Protein AF-A0A6U6DL32-F1 (afdb_monomer)

Nearest PDB structures (foldseek):
  5y05-assembly1_A  TM=3.262E-01  e=8.086E+00  Mycolicibacterium smegmatis MC2 155
  5xg2-assembly1_A  TM=2.334E-01  e=4.992E+00  Pyrococcus yayanosii CH1

Structure (mmCIF, N/CA/C/O backbone):
data_AF-A0A6U6DL32-F1
#
_entry.id   AF-A0A6U6DL32-F1
#
loop_
_atom_site.group_PDB
_atom_site.id
_atom_site.type_symbol
_atom_site.label_atom_id
_atom_site.label_alt_id
_atom_site.label_comp_id
_atom_site.label_asym_id
_atom_site.label_entity_id
_atom_site.label_seq_id
_atom_site.pdbx_PDB_ins_code
_atom_site.Cartn_x
_atom_site.Cartn_y
_atom_site.Cartn_z
_atom_site.occupancy
_atom_site.B_iso_or_equiv
_atom_site.auth_seq_id
_atom_site.auth_comp_id
_atom_site.auth_asym_id
_atom_site.auth_atom_id
_atom_site.pdbx_PDB_model_num
ATOM 1 N N . ARG A 1 1 ? -38.596 -21.456 -28.676 1.00 41.31 1 ARG A N 1
ATOM 2 C CA . ARG A 1 1 ? -38.292 -20.198 -29.404 1.00 41.31 1 ARG A CA 1
ATOM 3 C C . ARG A 1 1 ? -37.123 -19.573 -28.640 1.00 41.31 1 ARG A C 1
ATOM 5 O O . ARG A 1 1 ? -37.374 -19.095 -27.551 1.00 41.31 1 ARG A O 1
ATOM 12 N N . GLY A 1 2 ? -35.846 -19.847 -28.930 1.00 36.94 2 GLY A N 1
ATOM 13 C CA . GLY A 1 2 ? -35.108 -19.690 -30.199 1.00 36.94 2 GLY A CA 1
ATOM 14 C C . GLY A 1 2 ? -34.564 -18.253 -30.245 1.00 36.94 2 GLY A C 1
ATOM 15 O O . GLY A 1 2 ? -35.377 -17.361 -30.059 1.00 36.94 2 GLY A O 1
ATOM 16 N N . GLY A 1 3 ? -33.283 -17.917 -30.420 1.00 32.22 3 GLY A N 1
ATOM 17 C CA . GLY A 1 3 ? -31.994 -18.617 -30.568 1.00 32.22 3 GLY A CA 1
ATOM 18 C C . GLY A 1 3 ? -30.887 -17.728 -29.940 1.00 32.22 3 GLY A C 1
ATOM 19 O O . GLY A 1 3 ? -31.204 -16.639 -29.474 1.00 32.22 3 GLY A O 1
ATOM 20 N N . LYS A 1 4 ? -29.676 -18.250 -29.670 1.00 36.44 4 LYS A N 1
ATOM 21 C CA . LYS A 1 4 ? -28.431 -18.071 -30.473 1.00 36.44 4 LYS A CA 1
ATOM 22 C C . LYS A 1 4 ? -28.036 -16.595 -30.668 1.00 36.44 4 LYS A C 1
ATOM 24 O O . LYS A 1 4 ? -28.882 -15.811 -31.052 1.00 36.44 4 LYS A O 1
ATOM 29 N N . GLU A 1 5 ? -26.808 -16.114 -30.523 1.00 37.62 5 GLU A N 1
ATOM 30 C CA . GLU A 1 5 ? -25.438 -16.621 -30.357 1.00 37.62 5 GLU A CA 1
ATOM 31 C C . GLU A 1 5 ? -24.598 -15.357 -30.050 1.00 37.62 5 GLU A C 1
ATOM 33 O O . GLU A 1 5 ? -24.977 -14.266 -30.470 1.00 37.62 5 GLU A O 1
ATOM 38 N N . GLY A 1 6 ? -23.473 -15.465 -29.339 1.00 35.62 6 GLY A N 1
ATOM 39 C CA . GLY A 1 6 ? -22.598 -14.302 -29.128 1.00 35.62 6 GLY A CA 1
ATOM 40 C C . GLY A 1 6 ? -21.481 -14.519 -28.115 1.00 35.62 6 GLY A C 1
ATOM 41 O O . GLY A 1 6 ? -21.345 -13.756 -27.167 1.00 35.62 6 GLY A O 1
ATOM 42 N N . ARG A 1 7 ? -20.709 -15.600 -28.277 1.00 37.66 7 ARG A N 1
ATOM 43 C CA . ARG A 1 7 ? -19.392 -15.743 -27.643 1.00 37.66 7 ARG A CA 1
ATOM 44 C C . ARG A 1 7 ? -18.439 -14.784 -28.353 1.00 37.66 7 ARG A C 1
ATOM 46 O O . ARG A 1 7 ? -18.041 -15.079 -29.474 1.00 37.66 7 ARG A O 1
ATOM 53 N N . GLU A 1 8 ? -18.024 -13.710 -27.693 1.00 37.72 8 GLU A N 1
ATOM 54 C CA . GLU A 1 8 ? -16.824 -12.973 -28.091 1.00 37.72 8 GLU A CA 1
ATOM 55 C C . GLU A 1 8 ? -15.678 -13.319 -27.145 1.00 37.72 8 GLU A C 1
ATOM 57 O O . GLU A 1 8 ? -15.505 -12.791 -26.050 1.00 37.72 8 GLU A O 1
ATOM 62 N N . THR A 1 9 ? -14.900 -14.295 -27.598 1.00 36.84 9 THR A N 1
ATOM 63 C CA . THR A 1 9 ? -13.530 -14.548 -27.175 1.00 36.84 9 THR A CA 1
ATOM 64 C C . THR A 1 9 ? -12.641 -13.421 -27.703 1.00 36.84 9 THR A C 1
ATOM 66 O O . THR A 1 9 ? -12.216 -13.452 -28.856 1.00 36.84 9 THR A O 1
ATOM 69 N N . GLY A 1 10 ? -12.365 -12.426 -26.860 1.00 33.56 10 GLY A N 1
ATOM 70 C CA . GLY A 1 10 ? -11.335 -11.413 -27.092 1.00 33.56 10 GLY A CA 1
ATOM 71 C C . GLY A 1 10 ? -9.962 -11.966 -26.726 1.00 33.56 10 GLY A C 1
ATOM 72 O O . GLY A 1 10 ? -9.573 -11.992 -25.563 1.00 33.56 10 GLY A O 1
ATOM 73 N N . VAL A 1 11 ? -9.274 -12.474 -27.740 1.00 37.03 11 VAL A N 1
ATOM 74 C CA . VAL A 1 11 ? -7.943 -13.078 -27.706 1.00 37.03 11 VAL A CA 1
ATOM 75 C C . VAL A 1 11 ? -6.907 -12.120 -27.109 1.00 37.03 11 VAL A C 1
ATOM 77 O O . VAL A 1 11 ? -6.711 -11.010 -27.596 1.00 37.03 11 VAL A O 1
ATOM 80 N N . ILE A 1 12 ? -6.192 -12.601 -26.089 1.00 34.53 12 ILE A N 1
ATOM 81 C CA . ILE A 1 12 ? -4.908 -12.061 -25.639 1.00 34.53 12 ILE A CA 1
ATOM 82 C C . ILE A 1 12 ? -3.952 -12.156 -26.830 1.00 34.53 12 ILE A C 1
ATOM 84 O O . ILE A 1 12 ? -3.472 -13.241 -27.165 1.00 34.53 12 ILE A O 1
ATOM 88 N N . GLN A 1 13 ? -3.692 -11.033 -27.498 1.00 35.03 13 GLN A N 1
ATOM 89 C CA . GLN A 1 13 ? -2.614 -10.947 -28.473 1.00 35.03 13 GLN A CA 1
ATOM 90 C C . GLN A 1 13 ? -1.296 -10.992 -27.700 1.00 35.03 13 GLN A C 1
ATOM 92 O O . GLN A 1 13 ? -0.789 -9.993 -27.198 1.00 35.03 13 GLN A O 1
ATOM 97 N N . GLN A 1 14 ? -0.768 -12.207 -27.571 1.00 35.16 14 GLN A N 1
ATOM 98 C CA . GLN A 1 14 ? 0.626 -12.444 -27.251 1.00 35.16 14 GLN A CA 1
ATOM 99 C C . GLN A 1 14 ? 1.456 -11.694 -28.294 1.00 35.16 14 GLN A C 1
ATOM 101 O O . GLN A 1 14 ? 1.436 -12.027 -29.480 1.00 35.16 14 GLN A O 1
ATOM 106 N N . GLY A 1 15 ? 2.159 -10.655 -27.846 1.00 32.78 15 GLY A N 1
ATOM 107 C CA . GLY A 1 15 ? 3.224 -10.027 -28.607 1.00 32.78 15 GLY A CA 1
ATOM 108 C C . GLY A 1 15 ? 4.315 -11.061 -28.837 1.00 32.78 15 GLY A C 1
ATOM 109 O O . GLY A 1 15 ? 5.227 -11.207 -28.031 1.00 32.78 15 GLY A O 1
ATOM 110 N N . ALA A 1 16 ? 4.195 -11.807 -29.932 1.00 35.66 16 ALA A N 1
ATOM 111 C CA . ALA A 1 16 ? 5.280 -12.582 -30.485 1.00 35.66 16 ALA A CA 1
ATOM 112 C C . ALA A 1 16 ? 6.354 -11.586 -30.932 1.00 35.66 16 ALA A C 1
ATOM 114 O O . ALA A 1 16 ? 6.330 -11.075 -32.053 1.00 35.66 16 ALA A O 1
ATOM 115 N N . THR A 1 17 ? 7.307 -11.296 -30.049 1.00 40.69 17 THR A N 1
ATOM 116 C CA . THR A 1 17 ? 8.618 -10.775 -30.425 1.00 40.69 17 THR A CA 1
ATOM 117 C C . THR A 1 17 ? 9.333 -11.883 -31.187 1.00 40.69 17 THR A C 1
ATOM 119 O O . THR A 1 17 ? 10.196 -12.597 -30.684 1.00 40.69 17 THR A O 1
ATOM 122 N N . GLY A 1 18 ? 8.909 -12.064 -32.439 1.00 34.53 18 GLY A N 1
ATOM 123 C CA . GLY A 1 18 ? 9.649 -12.820 -33.424 1.00 34.53 18 GLY A CA 1
ATOM 124 C C . GLY A 1 18 ? 11.033 -12.204 -33.492 1.00 34.53 18 GLY A C 1
ATOM 125 O O . GLY A 1 18 ? 11.200 -11.090 -33.988 1.00 34.53 18 GLY A O 1
ATOM 126 N N . SER A 1 19 ? 12.004 -12.930 -32.945 1.00 42.94 19 SER A N 1
ATOM 127 C CA . SER A 1 19 ? 13.423 -12.681 -33.116 1.00 42.94 19 SER A CA 1
ATOM 128 C C . SER A 1 19 ? 13.707 -12.815 -34.607 1.00 42.94 19 SER A C 1
ATOM 130 O O . SER A 1 19 ? 13.992 -13.890 -35.132 1.00 42.94 19 SER A O 1
ATOM 132 N N . ARG A 1 20 ? 13.487 -11.716 -35.331 1.00 39.34 20 ARG A N 1
ATOM 133 C CA . ARG A 1 20 ? 13.822 -11.594 -36.737 1.00 39.34 20 ARG A CA 1
ATOM 134 C C . ARG A 1 20 ? 15.325 -11.421 -36.729 1.00 39.34 20 ARG A C 1
ATOM 136 O O . ARG A 1 20 ? 15.831 -10.322 -36.513 1.00 39.34 20 ARG A O 1
ATOM 143 N N . THR A 1 21 ? 16.029 -12.533 -36.889 1.00 38.56 21 THR A N 1
ATOM 144 C CA . THR A 1 21 ? 17.417 -12.525 -37.322 1.00 38.56 21 THR A CA 1
ATOM 145 C C . THR A 1 21 ? 17.491 -11.551 -38.492 1.00 38.56 21 THR A C 1
ATOM 147 O O . THR A 1 21 ? 16.950 -11.790 -39.571 1.00 38.56 21 THR A O 1
ATOM 150 N N . MET A 1 22 ? 18.064 -10.374 -38.237 1.00 39.69 22 MET A N 1
ATOM 151 C CA . MET A 1 22 ? 18.395 -9.421 -39.280 1.00 39.69 22 MET A CA 1
ATOM 152 C C . MET A 1 22 ? 19.519 -10.073 -40.073 1.00 39.69 22 MET A C 1
ATOM 154 O O . MET A 1 22 ? 20.699 -9.855 -39.803 1.00 39.69 22 MET A O 1
ATOM 158 N N . GLU A 1 23 ? 19.147 -10.924 -41.029 1.00 35.38 23 GLU A N 1
ATOM 159 C CA . GLU A 1 23 ? 19.991 -11.188 -42.180 1.00 35.38 23 GLU A CA 1
ATOM 160 C C . GLU A 1 23 ? 20.374 -9.818 -42.727 1.00 35.38 23 GLU A C 1
ATOM 162 O O . GLU A 1 23 ? 19.546 -9.093 -43.286 1.00 35.38 23 GLU A O 1
ATOM 167 N N . LYS A 1 24 ? 21.636 -9.441 -42.508 1.00 39.91 24 LYS A N 1
ATOM 168 C CA . LYS A 1 24 ? 22.276 -8.313 -43.170 1.00 39.91 24 LYS A CA 1
ATOM 169 C C . LYS A 1 24 ? 22.293 -8.624 -44.662 1.00 39.91 24 LYS A C 1
ATOM 171 O O . LYS A 1 24 ? 23.288 -9.098 -45.204 1.00 39.91 24 LYS A O 1
ATOM 176 N N . LYS A 1 25 ? 21.174 -8.372 -45.337 1.00 40.19 25 LYS A N 1
ATOM 177 C CA . LYS A 1 25 ? 21.132 -8.294 -46.790 1.00 40.19 25 LYS A CA 1
ATOM 178 C C . LYS A 1 25 ? 21.905 -7.038 -47.148 1.00 40.19 25 LYS A C 1
ATOM 180 O O . LYS A 1 25 ? 21.371 -5.934 -47.120 1.00 40.19 25 LYS A O 1
ATOM 185 N N . HIS A 1 26 ? 23.198 -7.217 -47.399 1.00 37.69 26 HIS A N 1
ATOM 186 C CA . HIS A 1 26 ? 24.021 -6.229 -48.070 1.00 37.69 26 HIS A CA 1
ATOM 187 C C . HIS A 1 26 ? 23.316 -5.869 -49.378 1.00 37.69 26 HIS A C 1
ATOM 189 O O . HIS A 1 26 ? 23.344 -6.635 -50.339 1.00 37.69 26 HIS A O 1
ATOM 195 N N . LEU A 1 27 ? 22.632 -4.727 -49.393 1.00 42.84 27 LEU A N 1
ATOM 196 C CA . LEU A 1 27 ? 22.030 -4.177 -50.595 1.00 42.84 27 LEU A CA 1
ATOM 197 C C . LEU A 1 27 ? 23.166 -3.572 -51.429 1.00 42.84 27 LEU A C 1
ATOM 199 O O . LEU A 1 27 ? 23.430 -2.374 -51.401 1.00 42.84 27 LEU A O 1
ATOM 203 N N . THR A 1 28 ? 23.921 -4.430 -52.109 1.00 43.78 28 THR A N 1
ATOM 204 C CA . THR A 1 28 ? 24.977 -4.019 -53.029 1.00 43.78 28 THR A CA 1
ATOM 205 C C . THR A 1 28 ? 24.340 -3.634 -54.358 1.00 43.78 28 THR A C 1
ATOM 207 O O . THR A 1 28 ? 24.248 -4.437 -55.284 1.00 43.78 28 THR A O 1
ATOM 210 N N . TYR A 1 29 ? 23.935 -2.371 -54.498 1.00 41.66 29 TYR A N 1
ATOM 211 C CA . TYR A 1 29 ? 23.797 -1.789 -55.833 1.00 41.66 29 TYR A CA 1
ATOM 212 C C . TYR A 1 29 ? 25.201 -1.637 -56.425 1.00 41.66 29 TYR A C 1
ATOM 214 O O . TYR A 1 29 ? 25.877 -0.622 -56.276 1.00 41.66 29 TYR A O 1
ATOM 222 N N . SER A 1 30 ? 25.681 -2.705 -57.060 1.00 42.78 30 SER A N 1
ATOM 223 C CA . SER A 1 30 ? 26.941 -2.694 -57.788 1.00 42.78 30 SER A CA 1
ATOM 224 C C . SER A 1 30 ? 26.802 -1.778 -59.004 1.00 42.78 30 SER A C 1
ATOM 226 O O . SER A 1 30 ? 26.138 -2.128 -59.974 1.00 42.78 30 SER A O 1
ATOM 228 N N . ARG A 1 31 ? 27.491 -0.631 -59.009 1.00 47.62 31 ARG A N 1
ATOM 229 C CA . ARG A 1 31 ? 27.671 0.236 -60.196 1.00 47.62 31 ARG A CA 1
ATOM 230 C C . ARG A 1 31 ? 28.456 -0.433 -61.349 1.00 47.62 31 ARG A C 1
ATOM 232 O O . ARG A 1 31 ? 28.936 0.254 -62.244 1.00 47.62 31 ARG A O 1
ATOM 239 N N . ARG A 1 32 ? 28.614 -1.765 -61.363 1.00 43.19 32 ARG A N 1
ATOM 240 C CA . ARG A 1 32 ? 29.342 -2.502 -62.416 1.00 43.19 32 ARG A CA 1
ATOM 241 C C . ARG A 1 32 ? 28.602 -2.592 -63.752 1.00 43.19 32 ARG A C 1
ATOM 243 O O . ARG A 1 32 ? 29.208 -2.994 -64.737 1.00 43.19 32 ARG A O 1
ATOM 250 N N . THR A 1 33 ? 27.339 -2.195 -63.832 1.00 47.94 33 THR A N 1
ATOM 251 C CA . THR A 1 33 ? 26.566 -2.195 -65.082 1.00 47.94 33 THR A CA 1
ATOM 252 C C . THR A 1 33 ? 26.582 -0.830 -65.766 1.00 47.94 33 THR A C 1
ATOM 254 O O . THR A 1 33 ? 25.542 -0.202 -65.916 1.00 47.94 33 THR A O 1
ATOM 257 N N . ILE A 1 34 ? 27.757 -0.354 -66.194 1.00 46.28 34 ILE A N 1
ATOM 258 C CA . ILE A 1 34 ? 27.851 0.731 -67.188 1.00 46.28 34 ILE A CA 1
ATOM 259 C C . ILE A 1 34 ? 29.039 0.471 -68.121 1.00 46.28 34 ILE A C 1
ATOM 261 O O . ILE A 1 34 ? 30.044 1.164 -68.030 1.00 46.28 34 ILE A O 1
ATOM 265 N N . ARG A 1 35 ? 28.939 -0.520 -69.019 1.00 45.50 35 ARG A N 1
ATOM 266 C CA . ARG A 1 35 ? 29.542 -0.472 -70.370 1.00 45.50 35 ARG A CA 1
ATOM 267 C C . ARG A 1 35 ? 28.721 -1.363 -71.317 1.00 45.50 35 ARG A C 1
ATOM 269 O O . ARG A 1 35 ? 28.671 -2.567 -71.070 1.00 45.50 35 ARG A O 1
ATOM 276 N N . PRO A 1 36 ? 28.088 -0.825 -72.376 1.00 43.56 36 PRO A N 1
ATOM 277 C CA . PRO A 1 36 ? 27.557 -1.654 -73.452 1.00 43.56 36 PRO A CA 1
ATOM 278 C C . PRO A 1 36 ? 28.726 -2.246 -74.266 1.00 43.56 36 PRO A C 1
ATOM 280 O O . PRO A 1 36 ? 29.764 -1.604 -74.417 1.00 43.56 36 PRO A O 1
ATOM 283 N N . ASP A 1 37 ? 28.550 -3.467 -74.775 1.00 43.22 37 ASP A N 1
ATOM 284 C CA . ASP A 1 37 ? 29.407 -4.154 -75.759 1.00 43.22 37 ASP A CA 1
ATOM 285 C C . ASP A 1 37 ? 30.844 -4.543 -75.352 1.00 43.22 37 ASP A C 1
ATOM 287 O O . ASP A 1 37 ? 31.845 -4.053 -75.880 1.00 43.22 37 ASP A O 1
ATOM 291 N N . GLY A 1 38 ? 30.963 -5.553 -74.481 1.00 51.78 38 GLY A N 1
ATOM 292 C CA . GLY A 1 38 ? 32.136 -6.449 -74.464 1.00 51.78 38 GLY A CA 1
ATOM 293 C C . GLY A 1 38 ? 33.442 -5.883 -73.887 1.00 51.78 38 GLY A C 1
ATOM 294 O O . GLY A 1 38 ? 34.493 -6.508 -74.025 1.00 51.78 38 GLY A O 1
ATOM 295 N N . GLY A 1 39 ? 33.397 -4.720 -73.233 1.00 54.91 39 GLY A N 1
ATOM 296 C CA . GLY A 1 39 ? 34.441 -4.259 -72.309 1.00 54.91 39 GLY A CA 1
ATOM 297 C C . GLY A 1 39 ? 35.768 -3.783 -72.918 1.00 54.91 39 GLY A C 1
ATOM 298 O O . GLY A 1 39 ? 36.674 -3.456 -72.156 1.00 54.91 39 GLY A O 1
ATOM 299 N N . ARG A 1 40 ? 35.923 -3.699 -74.248 1.00 54.59 40 ARG A N 1
ATOM 300 C CA . ARG A 1 40 ? 37.173 -3.207 -74.872 1.00 54.59 40 ARG A CA 1
ATOM 301 C C . ARG A 1 40 ? 37.143 -1.704 -75.139 1.00 54.59 40 ARG A C 1
ATOM 303 O O . ARG A 1 40 ? 36.180 -1.187 -75.695 1.00 54.59 40 ARG A O 1
ATOM 310 N N . ASP A 1 41 ? 38.242 -1.030 -74.792 1.00 55.84 41 ASP A N 1
ATOM 311 C CA . ASP A 1 41 ? 38.456 0.402 -75.033 1.00 55.84 41 ASP A CA 1
ATOM 312 C C . ASP A 1 41 ? 38.304 0.726 -76.544 1.00 55.84 41 ASP A C 1
ATOM 314 O O . ASP A 1 41 ? 38.971 0.092 -77.377 1.00 55.84 41 ASP A O 1
ATOM 318 N N . PRO A 1 42 ? 37.441 1.691 -76.928 1.00 61.12 42 PRO A N 1
ATOM 319 C CA . PRO A 1 42 ? 37.205 2.073 -78.322 1.00 61.12 42 PRO A CA 1
ATOM 320 C C . PRO A 1 42 ? 38.483 2.410 -79.098 1.00 61.12 42 PRO A C 1
ATOM 322 O O . PRO A 1 42 ? 38.583 2.089 -80.282 1.00 61.12 42 PRO A O 1
ATOM 325 N N . SER A 1 43 ? 39.482 2.995 -78.432 1.00 57.38 43 SER A N 1
ATOM 326 C CA . SER A 1 43 ? 40.748 3.407 -79.050 1.00 57.38 43 SER A CA 1
ATOM 327 C C . SER A 1 43 ? 41.658 2.221 -79.410 1.00 57.38 43 SER A C 1
ATOM 329 O O . SER A 1 43 ? 42.308 2.230 -80.455 1.00 57.38 43 SER A O 1
ATOM 331 N N . VAL A 1 44 ? 41.631 1.139 -78.623 1.00 58.72 44 VAL A N 1
ATOM 332 C CA . VAL A 1 44 ? 42.346 -0.123 -78.915 1.00 58.72 44 VAL A CA 1
ATOM 333 C C . VAL A 1 44 ? 41.703 -0.855 -80.098 1.00 58.72 44 VAL A C 1
ATOM 335 O O . VAL A 1 44 ? 42.379 -1.516 -80.892 1.00 58.72 44 VAL A O 1
ATOM 338 N N . ARG A 1 45 ? 40.381 -0.712 -80.247 1.00 64.38 45 ARG A N 1
ATOM 339 C CA . ARG A 1 45 ? 39.612 -1.322 -81.337 1.00 64.38 45 ARG A CA 1
ATOM 340 C C . ARG A 1 45 ? 39.951 -0.711 -82.698 1.00 64.38 45 ARG A C 1
ATOM 342 O O . ARG A 1 45 ? 40.020 -1.448 -83.678 1.00 64.38 45 ARG A O 1
ATOM 349 N N . VAL A 1 46 ? 40.163 0.604 -82.751 1.00 64.19 46 VAL A N 1
ATOM 350 C CA . VAL A 1 46 ? 40.540 1.328 -83.979 1.00 64.19 46 VAL A CA 1
ATOM 351 C C . VAL A 1 46 ? 41.922 0.881 -84.463 1.00 64.19 46 VAL A C 1
ATOM 353 O O . VAL A 1 46 ? 42.063 0.454 -85.603 1.00 64.19 46 VAL A O 1
ATOM 356 N N . ILE A 1 47 ? 42.901 0.816 -83.562 1.00 63.09 47 ILE A N 1
ATOM 357 C CA . ILE A 1 47 ? 44.297 0.501 -83.911 1.00 63.09 47 ILE A CA 1
ATOM 358 C C . ILE A 1 47 ? 44.465 -0.957 -84.351 1.00 63.09 47 ILE A C 1
ATOM 360 O O . ILE A 1 47 ? 45.208 -1.244 -85.286 1.00 63.09 47 ILE A O 1
ATOM 364 N N . ARG A 1 48 ? 43.742 -1.902 -83.732 1.00 63.09 48 ARG A N 1
ATOM 365 C CA . ARG A 1 48 ? 43.752 -3.302 -84.195 1.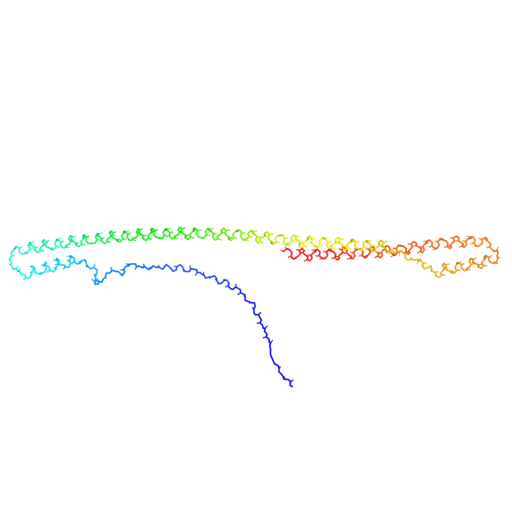00 63.09 48 ARG A CA 1
ATOM 366 C C . ARG A 1 48 ? 43.124 -3.468 -85.575 1.00 63.09 48 ARG A C 1
ATOM 368 O O . ARG A 1 48 ? 43.586 -4.317 -86.328 1.00 63.09 48 ARG A O 1
ATOM 375 N N . LYS A 1 49 ? 42.087 -2.689 -85.906 1.00 66.19 49 LYS A N 1
ATOM 376 C CA . LYS A 1 49 ? 41.502 -2.688 -87.255 1.00 66.19 49 LYS A CA 1
ATOM 377 C C . LYS A 1 49 ? 42.486 -2.129 -88.284 1.00 66.19 49 LYS A C 1
ATOM 379 O O . LYS A 1 49 ? 42.603 -2.704 -89.359 1.00 66.19 49 LYS A O 1
ATOM 384 N N . GLU A 1 50 ? 43.219 -1.074 -87.936 1.00 61.31 50 GLU A N 1
ATOM 385 C CA . GLU A 1 50 ? 44.256 -0.483 -88.794 1.00 61.31 50 GLU A CA 1
ATOM 386 C C . GLU A 1 50 ? 45.446 -1.431 -89.014 1.00 61.31 50 GLU A C 1
ATOM 388 O O . GLU A 1 50 ? 45.861 -1.617 -90.154 1.00 61.31 50 GLU A O 1
ATOM 393 N N . ALA A 1 51 ? 45.924 -2.120 -87.970 1.00 59.69 51 ALA A N 1
ATOM 394 C CA . ALA A 1 51 ? 46.991 -3.126 -88.071 1.00 59.69 51 ALA A CA 1
ATOM 395 C C . ALA A 1 51 ? 46.593 -4.342 -88.933 1.00 59.69 51 ALA A C 1
ATOM 397 O O . ALA A 1 51 ? 47.400 -4.891 -89.681 1.00 59.69 51 ALA A O 1
ATOM 398 N N . HIS A 1 52 ? 45.326 -4.759 -88.852 1.00 61.53 52 HIS A N 1
ATOM 399 C CA . HIS A 1 52 ? 44.803 -5.827 -89.703 1.00 61.53 52 HIS A CA 1
ATOM 400 C C . HIS A 1 52 ? 44.684 -5.388 -91.168 1.00 61.53 52 HIS A C 1
ATOM 402 O O . HIS A 1 52 ? 44.888 -6.199 -92.065 1.00 61.53 52 HIS A O 1
ATOM 408 N N . ALA A 1 53 ? 44.356 -4.116 -91.413 1.00 59.19 53 ALA A N 1
ATOM 409 C CA . ALA A 1 53 ? 44.236 -3.559 -92.755 1.00 59.19 53 ALA A CA 1
ATOM 410 C C . ALA A 1 53 ? 45.601 -3.374 -93.441 1.00 59.19 53 ALA A C 1
ATOM 412 O O . ALA A 1 53 ? 45.705 -3.618 -94.643 1.00 59.19 53 ALA A O 1
ATOM 413 N N . SER A 1 54 ? 46.648 -3.003 -92.693 1.00 53.69 54 SER A N 1
ATOM 414 C CA . SER A 1 54 ? 48.021 -2.905 -93.212 1.00 53.69 54 SER A CA 1
ATOM 415 C C . SER A 1 54 ? 48.656 -4.274 -93.483 1.00 53.69 54 SER A C 1
ATOM 417 O O . SER A 1 54 ? 49.382 -4.420 -94.458 1.00 53.69 54 SER A O 1
ATOM 419 N N . SER A 1 55 ? 48.304 -5.313 -92.717 1.00 51.59 55 SER A N 1
ATOM 420 C CA . SER A 1 55 ? 48.743 -6.698 -92.973 1.00 51.59 55 SER A CA 1
ATOM 421 C C . SER A 1 55 ? 48.165 -7.321 -94.256 1.00 51.59 55 SER A C 1
ATOM 423 O O . SER A 1 55 ? 48.720 -8.300 -94.749 1.00 51.59 55 SER A O 1
ATOM 425 N N . VAL A 1 56 ? 47.043 -6.811 -94.778 1.00 55.25 56 VAL A N 1
ATOM 426 C CA . VAL A 1 56 ? 46.353 -7.363 -95.965 1.00 55.25 56 VAL A CA 1
ATOM 427 C C . VAL A 1 56 ? 46.823 -6.696 -97.270 1.00 55.25 56 VAL A C 1
ATOM 429 O O . VAL A 1 56 ? 46.583 -7.222 -98.355 1.00 55.25 56 VAL A O 1
ATOM 432 N N . LYS A 1 57 ? 47.543 -5.568 -97.192 1.00 48.59 57 LYS A N 1
ATOM 433 C CA . LYS A 1 57 ? 48.087 -4.834 -98.344 1.00 48.59 57 LYS A CA 1
ATOM 434 C C . LYS A 1 57 ? 49.617 -4.739 -98.263 1.00 48.59 57 LYS A C 1
ATOM 436 O O . LYS A 1 57 ? 50.138 -3.707 -97.864 1.00 48.59 57 LYS A O 1
ATOM 441 N N . GLY A 1 58 ? 50.333 -5.783 -98.680 1.00 41.69 58 GLY A N 1
ATOM 442 C CA . GLY A 1 58 ? 51.770 -5.672 -98.967 1.00 41.69 58 GLY A CA 1
ATOM 443 C C . GLY A 1 58 ? 52.586 -6.914 -98.628 1.00 41.69 58 GLY A C 1
ATOM 444 O O . GLY A 1 58 ? 52.902 -7.166 -97.470 1.00 41.69 58 GLY A O 1
ATOM 445 N N . PHE A 1 59 ? 52.951 -7.661 -99.668 1.00 46.34 59 PHE A N 1
ATOM 446 C CA . PHE A 1 59 ? 54.141 -8.509 -99.692 1.00 46.34 59 PHE A CA 1
ATOM 447 C C . PHE A 1 59 ? 55.371 -7.580 -99.801 1.00 46.34 59 PHE A C 1
ATOM 449 O O . PHE A 1 59 ? 55.263 -6.525 -100.418 1.00 46.34 59 PHE A O 1
ATOM 456 N N . GLU A 1 60 ? 56.509 -8.000 -99.243 1.00 45.38 60 GLU A N 1
ATOM 457 C CA . GLU A 1 60 ? 57.826 -7.326 -99.184 1.00 45.38 60 GLU A CA 1
ATOM 458 C C . GLU A 1 60 ? 58.157 -6.540 -97.892 1.00 45.38 60 GLU A C 1
ATOM 460 O O . GLU A 1 60 ? 57.322 -5.990 -97.178 1.00 45.38 60 GLU A O 1
ATOM 465 N N . THR A 1 61 ? 59.432 -6.621 -97.516 1.00 51.81 61 THR A N 1
ATOM 466 C CA . THR A 1 61 ? 60.008 -6.688 -96.158 1.00 51.81 61 THR A CA 1
ATOM 467 C C . THR A 1 61 ? 59.900 -5.434 -95.270 1.00 51.81 61 THR A C 1
ATOM 469 O O . THR A 1 61 ? 60.311 -5.482 -94.107 1.00 51.81 61 THR A O 1
ATOM 472 N N . GLU A 1 62 ? 59.283 -4.349 -95.740 1.00 50.12 62 GLU A N 1
ATOM 473 C CA . GLU A 1 62 ? 59.011 -3.133 -94.951 1.00 50.12 62 GLU A CA 1
ATOM 474 C C . GLU A 1 62 ? 57.632 -3.144 -94.267 1.00 50.12 62 GLU A C 1
ATOM 476 O O . GLU A 1 62 ? 57.521 -2.707 -93.117 1.00 50.12 62 GLU A O 1
ATOM 481 N N . GLY A 1 63 ? 56.616 -3.769 -94.879 1.00 51.25 63 GLY A N 1
ATOM 482 C CA . GLY A 1 63 ? 55.273 -3.898 -94.286 1.00 51.25 63 GLY A CA 1
ATOM 483 C C . GLY A 1 63 ? 55.253 -4.732 -92.997 1.00 51.25 63 GLY A C 1
ATOM 484 O O . GLY A 1 63 ? 54.453 -4.490 -92.093 1.00 51.25 63 GLY A O 1
ATOM 485 N N . SER A 1 64 ? 56.205 -5.661 -92.853 1.00 57.06 64 SER A N 1
ATOM 486 C CA . SER A 1 64 ? 56.381 -6.483 -91.647 1.00 57.06 64 SER A CA 1
ATOM 487 C C . SER A 1 64 ? 56.896 -5.670 -90.449 1.00 57.06 64 SER A C 1
ATOM 489 O O . SER A 1 64 ? 56.412 -5.832 -89.328 1.00 57.06 64 SER A O 1
ATOM 491 N N . ARG A 1 65 ? 57.823 -4.724 -90.665 1.00 59.53 65 ARG A N 1
ATOM 492 C CA . ARG A 1 65 ? 58.348 -3.862 -89.587 1.00 59.53 65 ARG A CA 1
ATOM 493 C C . ARG A 1 65 ? 57.313 -2.848 -89.106 1.00 59.53 65 ARG A C 1
ATOM 495 O O . ARG A 1 65 ? 57.236 -2.585 -87.905 1.00 59.53 65 ARG A O 1
ATOM 502 N N . GLU A 1 66 ? 56.509 -2.300 -90.012 1.00 61.00 66 GLU A N 1
ATOM 503 C CA . GLU A 1 66 ? 55.416 -1.395 -89.651 1.00 61.00 66 GLU A CA 1
ATOM 504 C C . GLU A 1 66 ? 54.285 -2.128 -88.930 1.00 61.00 66 GLU A C 1
ATOM 506 O O . GLU A 1 66 ? 53.853 -1.672 -87.870 1.00 61.00 66 GLU A O 1
ATOM 511 N N . ALA A 1 67 ? 53.875 -3.304 -89.417 1.00 64.88 67 ALA A N 1
ATOM 512 C CA . ALA A 1 67 ? 52.890 -4.141 -88.735 1.00 64.88 67 ALA A CA 1
ATOM 513 C C . ALA A 1 67 ? 53.335 -4.490 -87.303 1.00 64.88 67 ALA A C 1
ATOM 515 O O . ALA A 1 67 ? 52.560 -4.315 -86.361 1.00 64.88 67 ALA A O 1
ATOM 516 N N . VAL A 1 68 ? 54.600 -4.886 -87.103 1.00 72.81 68 VAL A N 1
ATOM 517 C CA . VAL A 1 68 ? 55.160 -5.154 -85.763 1.00 72.81 68 VAL A CA 1
ATOM 518 C C . VAL A 1 68 ? 55.096 -3.915 -84.860 1.00 72.81 68 VAL A C 1
ATOM 520 O O . VAL A 1 68 ? 54.695 -4.029 -83.700 1.00 72.81 68 VAL A O 1
ATOM 523 N N . ARG A 1 69 ? 55.403 -2.715 -85.374 1.00 75.44 69 ARG A N 1
ATOM 524 C CA . ARG A 1 69 ? 55.258 -1.458 -84.610 1.00 75.44 69 ARG A CA 1
ATOM 525 C C . ARG A 1 69 ? 53.804 -1.169 -84.236 1.00 75.44 69 ARG A C 1
ATOM 527 O O . ARG A 1 69 ? 53.548 -0.748 -83.107 1.00 75.44 69 ARG A O 1
ATOM 534 N N . PHE A 1 70 ? 52.852 -1.415 -85.136 1.00 74.44 70 PHE A N 1
ATOM 535 C CA . PHE A 1 70 ? 51.425 -1.260 -84.839 1.00 74.44 70 PHE A CA 1
ATOM 536 C C . PHE A 1 70 ? 50.951 -2.240 -83.764 1.00 74.44 70 PHE A C 1
ATOM 538 O O . PHE A 1 70 ? 50.241 -1.826 -82.846 1.00 74.44 70 PHE A O 1
ATOM 545 N N . TYR A 1 71 ? 51.376 -3.505 -83.822 1.00 75.69 71 TYR A N 1
ATOM 546 C CA . TYR A 1 71 ? 51.047 -4.493 -82.793 1.00 75.69 71 TYR A CA 1
ATOM 547 C C . TYR A 1 71 ? 51.663 -4.144 -81.434 1.00 75.69 71 TYR A C 1
ATOM 549 O O . TYR A 1 71 ? 50.940 -4.162 -80.439 1.00 75.69 71 TYR A O 1
ATOM 557 N N . MET A 1 72 ? 52.932 -3.725 -81.385 1.00 80.69 72 MET A N 1
ATOM 558 C CA . MET A 1 72 ? 53.567 -3.266 -80.141 1.00 80.69 72 MET A CA 1
ATOM 559 C C . MET A 1 72 ? 52.883 -2.021 -79.557 1.00 80.69 72 MET A C 1
ATOM 561 O O . MET A 1 72 ? 52.681 -1.926 -78.348 1.00 80.69 72 MET A O 1
ATOM 565 N N . ASN A 1 73 ? 52.463 -1.071 -80.399 1.00 83.25 73 ASN A N 1
ATOM 566 C CA . ASN A 1 73 ? 51.713 0.106 -79.951 1.00 83.25 73 ASN A CA 1
ATOM 567 C C . ASN A 1 73 ? 50.302 -0.268 -79.454 1.00 83.25 73 ASN A C 1
ATOM 569 O O . ASN A 1 73 ? 49.824 0.270 -78.456 1.00 83.25 73 ASN A O 1
ATOM 573 N N . ALA A 1 74 ? 49.637 -1.223 -80.110 1.00 77.44 74 ALA A N 1
ATOM 574 C CA . ALA A 1 74 ? 48.346 -1.745 -79.669 1.00 77.44 74 ALA 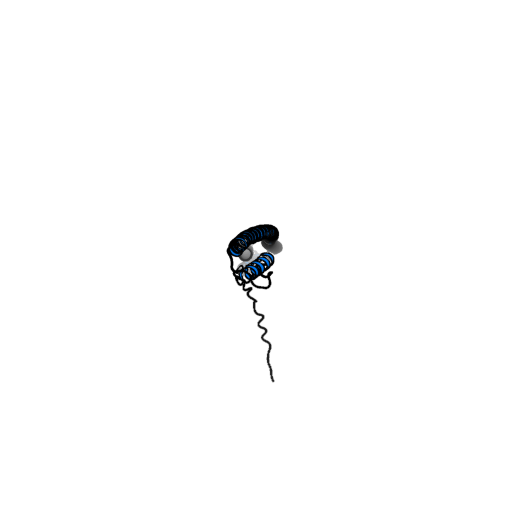A CA 1
ATOM 575 C C . ALA A 1 74 ? 48.453 -2.493 -78.330 1.00 77.44 74 ALA A C 1
ATOM 577 O O . ALA A 1 74 ? 47.569 -2.355 -77.486 1.00 77.44 74 ALA A O 1
ATOM 578 N N . GLU A 1 75 ? 49.527 -3.255 -78.123 1.00 79.44 75 GLU A N 1
ATOM 579 C CA . GLU A 1 75 ? 49.821 -3.943 -76.864 1.00 79.44 75 GLU A CA 1
ATOM 580 C C . GLU A 1 75 ? 50.114 -2.947 -75.739 1.00 79.44 75 GLU A C 1
ATOM 582 O O . GLU A 1 75 ? 49.495 -3.024 -74.677 1.00 79.44 75 GLU A O 1
ATOM 587 N N . LYS A 1 76 ? 50.950 -1.933 -76.000 1.00 84.94 76 LYS A N 1
ATOM 588 C CA . LYS A 1 76 ? 51.217 -0.848 -75.047 1.00 84.94 76 LYS A CA 1
ATOM 589 C C . LYS A 1 76 ? 49.932 -0.121 -74.636 1.00 84.94 76 LYS A C 1
ATOM 591 O O . LYS A 1 76 ? 49.670 0.043 -73.448 1.00 84.94 76 LYS A O 1
ATOM 596 N N . LYS A 1 77 ? 49.077 0.242 -75.597 1.00 81.62 77 LYS A N 1
ATOM 597 C CA . LYS A 1 77 ? 47.783 0.887 -75.312 1.00 81.62 77 LYS A CA 1
ATOM 598 C C . LYS A 1 77 ? 46.796 -0.033 -74.595 1.00 81.62 77 LYS A C 1
ATOM 600 O O . LYS A 1 77 ? 45.989 0.448 -73.801 1.00 81.62 77 LYS A O 1
ATOM 605 N N . ALA A 1 78 ? 46.847 -1.342 -74.849 1.00 80.81 78 ALA A N 1
ATOM 606 C CA . ALA A 1 78 ? 46.057 -2.315 -74.103 1.00 80.81 78 ALA A CA 1
ATOM 607 C C . ALA A 1 78 ? 46.515 -2.392 -72.638 1.00 80.81 78 ALA A C 1
ATOM 609 O O . ALA A 1 78 ? 45.670 -2.343 -71.747 1.00 80.81 78 ALA A O 1
ATOM 610 N N . LEU A 1 79 ? 47.826 -2.418 -72.379 1.00 82.31 79 LEU A N 1
ATOM 611 C CA . LEU A 1 79 ? 48.378 -2.360 -71.022 1.00 82.31 79 LEU A CA 1
ATOM 612 C C . LEU A 1 79 ? 47.979 -1.058 -70.312 1.00 82.31 79 LEU A C 1
ATOM 614 O O . LEU A 1 79 ? 47.397 -1.114 -69.230 1.00 82.31 79 LEU A O 1
ATOM 618 N N . GLU A 1 80 ? 48.144 0.099 -70.958 1.00 84.56 80 GLU A N 1
ATOM 619 C CA . GLU A 1 80 ? 47.713 1.399 -70.420 1.00 84.56 80 GLU A CA 1
ATOM 620 C C . GLU A 1 80 ? 46.198 1.452 -70.137 1.00 84.56 80 GLU A C 1
ATOM 622 O O . GLU A 1 80 ? 45.760 2.069 -69.164 1.00 84.56 80 GLU A O 1
ATOM 627 N N . ALA A 1 81 ? 45.366 0.805 -70.961 1.00 8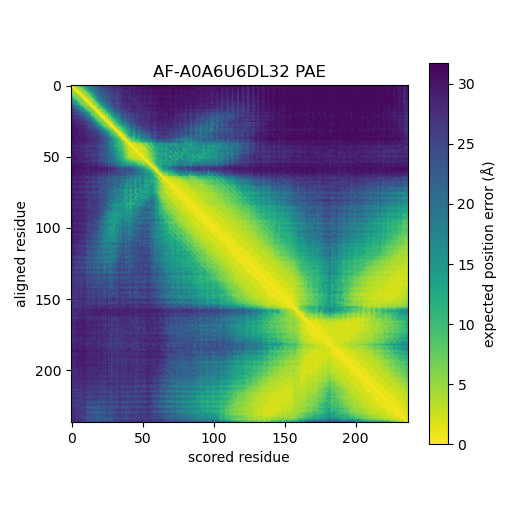1.06 81 ALA A N 1
ATOM 628 C CA . ALA A 1 81 ? 43.928 0.688 -70.710 1.00 81.06 81 ALA A CA 1
ATOM 629 C C . ALA A 1 81 ? 43.629 -0.177 -69.474 1.00 81.06 81 ALA A C 1
ATOM 631 O O . ALA A 1 81 ? 42.803 0.216 -68.647 1.00 81.06 81 ALA A O 1
ATOM 632 N N . THR A 1 82 ? 44.331 -1.303 -69.300 1.00 83.81 82 THR A N 1
ATOM 633 C CA . THR A 1 82 ? 44.180 -2.144 -68.099 1.00 83.81 82 THR A CA 1
ATOM 634 C C . THR A 1 82 ? 44.656 -1.439 -66.830 1.00 83.81 82 THR A C 1
ATOM 636 O O . THR A 1 82 ? 44.040 -1.587 -65.777 1.00 83.81 82 THR A O 1
ATOM 639 N N . GLU A 1 83 ? 45.711 -0.624 -66.902 1.00 86.31 83 GLU A N 1
ATOM 640 C CA . GLU A 1 83 ? 46.168 0.185 -65.768 1.00 86.31 83 GLU A CA 1
ATOM 641 C C . GLU A 1 83 ? 45.169 1.286 -65.408 1.00 86.31 83 GLU A C 1
ATOM 643 O O . GLU A 1 83 ? 44.878 1.488 -64.227 1.00 86.31 83 GLU A O 1
ATOM 648 N N . ARG A 1 84 ? 44.595 1.969 -66.409 1.00 82.12 84 ARG A N 1
ATOM 649 C CA . ARG A 1 84 ? 43.506 2.938 -66.198 1.00 82.12 84 ARG A CA 1
ATOM 650 C C . ARG A 1 84 ? 42.297 2.279 -65.538 1.00 82.12 84 ARG A C 1
ATOM 652 O O . ARG A 1 84 ? 41.726 2.846 -64.610 1.00 82.12 84 ARG A O 1
ATOM 659 N N . GLU A 1 85 ? 41.935 1.074 -65.968 1.00 82.25 85 GLU A N 1
ATOM 660 C CA . GLU A 1 85 ? 40.841 0.307 -65.370 1.00 82.25 85 GLU A CA 1
ATOM 661 C C . GLU A 1 85 ? 41.139 -0.101 -63.921 1.00 82.25 85 GLU A C 1
ATOM 663 O O . GLU A 1 85 ? 40.284 0.078 -63.053 1.00 82.25 85 GLU A O 1
ATOM 668 N N . LYS A 1 86 ? 42.361 -0.563 -63.624 1.00 86.38 86 LYS A N 1
ATOM 669 C CA . LYS A 1 86 ? 42.792 -0.868 -62.250 1.00 86.38 86 LYS A CA 1
ATOM 670 C C . LYS A 1 86 ? 42.702 0.362 -61.343 1.00 86.38 86 LYS A C 1
ATOM 672 O O . LYS A 1 86 ? 42.089 0.271 -60.282 1.00 86.38 86 LYS A O 1
ATOM 677 N N . LYS A 1 87 ? 43.230 1.510 -61.787 1.00 89.00 87 LYS A N 1
ATOM 678 C CA . LYS A 1 87 ? 43.165 2.784 -61.046 1.00 89.00 87 LYS A CA 1
ATOM 679 C C . LYS A 1 87 ? 41.721 3.234 -60.814 1.00 89.00 87 LYS A C 1
ATOM 681 O O . LYS A 1 87 ? 41.364 3.610 -59.704 1.00 89.00 87 LYS A O 1
ATOM 686 N N . MET A 1 88 ? 40.866 3.142 -61.834 1.00 86.19 88 MET A N 1
ATOM 687 C CA . MET A 1 88 ? 39.442 3.475 -61.714 1.00 86.19 88 MET A CA 1
ATOM 688 C C . MET A 1 88 ? 38.735 2.574 -60.693 1.00 86.19 88 MET A C 1
ATOM 690 O O . MET A 1 88 ? 37.983 3.061 -59.853 1.00 86.19 88 MET A O 1
ATOM 694 N N . MET A 1 89 ? 38.997 1.267 -60.729 1.00 84.75 89 MET A N 1
ATOM 695 C CA . MET A 1 89 ? 38.428 0.322 -59.767 1.00 84.75 89 MET A CA 1
ATOM 696 C C . MET A 1 89 ? 38.911 0.579 -58.339 1.00 84.75 89 MET A C 1
ATOM 698 O O . MET A 1 89 ? 38.147 0.391 -57.396 1.00 84.75 89 MET A O 1
ATOM 702 N N . GLU A 1 90 ? 40.158 1.004 -58.164 1.00 90.19 90 GLU A N 1
ATOM 703 C CA . GLU A 1 90 ? 40.709 1.365 -56.859 1.00 90.19 90 GLU A CA 1
ATOM 704 C C . GLU A 1 90 ? 40.053 2.627 -56.286 1.00 90.19 90 GLU A C 1
ATOM 706 O O . GLU A 1 90 ? 39.631 2.611 -55.130 1.00 90.19 90 GLU A O 1
ATOM 711 N N . ILE A 1 91 ? 39.845 3.657 -57.114 1.00 88.56 91 ILE A N 1
ATOM 712 C CA . ILE A 1 91 ? 39.093 4.864 -56.733 1.00 88.56 91 ILE A CA 1
ATOM 713 C C . ILE A 1 91 ? 37.663 4.498 -56.316 1.00 88.56 91 ILE A C 1
ATOM 715 O O . ILE A 1 91 ? 37.212 4.919 -55.255 1.00 88.56 91 ILE A O 1
ATOM 719 N N . LEU A 1 92 ? 36.969 3.662 -57.098 1.00 87.44 92 LEU A N 1
ATOM 720 C CA . LEU A 1 92 ? 35.608 3.220 -56.765 1.00 87.44 92 LEU A CA 1
ATOM 721 C C . LEU A 1 92 ? 35.550 2.434 -55.448 1.00 87.44 92 LEU A C 1
ATOM 723 O O . LEU A 1 92 ? 34.587 2.572 -54.698 1.00 87.44 92 LEU A O 1
ATOM 727 N N . ARG A 1 93 ? 36.564 1.612 -55.143 1.00 86.94 93 ARG A N 1
ATOM 728 C CA . ARG A 1 93 ? 36.640 0.918 -53.846 1.00 86.94 93 ARG A CA 1
ATOM 729 C C . ARG A 1 93 ? 36.882 1.887 -52.691 1.00 86.94 93 ARG A C 1
ATOM 731 O O . ARG A 1 93 ? 36.292 1.697 -51.632 1.00 86.94 93 ARG A O 1
ATOM 738 N N . ALA A 1 94 ? 37.748 2.882 -52.873 1.00 91.25 94 ALA A N 1
ATOM 739 C CA . ALA A 1 94 ? 38.035 3.880 -51.846 1.00 91.25 94 ALA A CA 1
ATOM 740 C C . ALA A 1 94 ? 36.805 4.752 -51.542 1.00 91.25 94 ALA A C 1
ATOM 742 O O . ALA A 1 94 ? 36.482 4.963 -50.373 1.00 91.25 94 ALA A O 1
ATOM 743 N N . ASP A 1 95 ? 36.088 5.180 -52.582 1.00 90.00 95 ASP A N 1
ATOM 744 C CA . ASP A 1 95 ? 34.839 5.941 -52.468 1.00 90.00 95 ASP A CA 1
ATOM 745 C C . ASP A 1 95 ? 33.751 5.132 -51.742 1.00 90.00 95 ASP A C 1
ATOM 747 O O . ASP A 1 95 ? 33.167 5.591 -50.761 1.00 90.00 95 ASP A O 1
ATOM 751 N N . GLU A 1 96 ? 33.562 3.865 -52.128 1.00 89.38 96 GLU A N 1
ATOM 752 C CA . GLU A 1 96 ? 32.598 2.972 -51.476 1.00 89.38 96 GLU A CA 1
ATOM 753 C C . GLU A 1 96 ? 32.949 2.708 -50.005 1.00 89.38 96 GLU A C 1
ATOM 755 O O . GLU A 1 96 ? 32.064 2.697 -49.147 1.00 89.38 96 GLU A O 1
ATOM 760 N N . LYS A 1 97 ? 34.238 2.548 -49.682 1.00 92.94 97 LYS A N 1
ATOM 761 C CA . LYS A 1 97 ? 34.688 2.420 -48.292 1.00 92.94 97 LYS A CA 1
ATOM 762 C C . LYS A 1 97 ? 34.359 3.685 -47.492 1.00 92.94 97 LYS A C 1
ATOM 764 O O . LYS A 1 97 ? 33.832 3.584 -46.388 1.00 92.94 97 LYS A O 1
ATOM 769 N N . SER A 1 98 ? 34.611 4.866 -48.060 1.00 93.19 98 SER A N 1
ATOM 770 C CA . SER A 1 98 ? 34.296 6.148 -47.418 1.00 93.19 98 SER A CA 1
ATOM 771 C C . SER A 1 98 ? 32.790 6.320 -47.173 1.00 93.19 98 SER A C 1
ATOM 773 O O . SER A 1 98 ? 32.374 6.740 -46.088 1.00 93.19 98 SER A O 1
ATOM 775 N N . ARG A 1 99 ? 31.955 5.916 -48.138 1.00 93.31 99 ARG A N 1
ATOM 776 C CA . ARG A 1 99 ? 30.492 5.893 -48.000 1.00 93.31 99 ARG A CA 1
ATOM 777 C C . ARG A 1 99 ? 30.039 4.962 -46.873 1.00 93.31 99 ARG A C 1
ATOM 779 O O . ARG A 1 99 ? 29.256 5.370 -46.022 1.00 93.31 99 ARG A O 1
ATOM 786 N N . GLN A 1 100 ? 30.563 3.738 -46.816 1.00 92.88 100 GLN A N 1
ATOM 787 C CA . GLN A 1 100 ? 30.221 2.785 -45.752 1.00 92.88 100 GLN A CA 1
ATOM 788 C C . GLN A 1 100 ? 30.652 3.282 -44.366 1.00 92.88 100 GLN A C 1
ATOM 790 O O . GLN A 1 100 ? 29.923 3.110 -43.386 1.00 92.88 100 GLN A O 1
ATOM 795 N N . GLU A 1 101 ? 31.818 3.924 -44.266 1.00 94.12 101 GLU A N 1
ATOM 796 C CA . GLU A 1 101 ? 32.292 4.521 -43.017 1.00 94.12 101 GLU A CA 1
ATOM 797 C C . GLU A 1 101 ? 31.386 5.667 -42.548 1.00 94.12 101 GLU A C 1
ATOM 799 O O . GLU A 1 101 ? 31.096 5.765 -41.353 1.00 94.12 101 GLU A O 1
ATOM 804 N N . SER A 1 102 ? 30.919 6.528 -43.458 1.00 92.25 102 SER A N 1
ATOM 805 C CA . SER A 1 102 ? 30.012 7.627 -43.105 1.00 92.25 102 SER A CA 1
ATOM 806 C C . SER A 1 102 ? 28.627 7.121 -42.692 1.00 92.25 102 SER A C 1
ATOM 808 O O . SER A 1 102 ? 28.102 7.560 -41.667 1.00 92.25 102 SER A O 1
ATOM 810 N N . GLU A 1 103 ? 28.084 6.125 -43.395 1.00 92.50 103 GLU A N 1
ATOM 811 C CA . GLU A 1 103 ? 26.825 5.463 -43.032 1.00 92.50 103 GLU A CA 1
ATOM 812 C C . GLU A 1 103 ? 26.917 4.788 -41.666 1.00 92.50 103 GLU A C 1
ATOM 814 O O . GLU A 1 103 ? 26.055 4.993 -40.812 1.00 92.50 103 GLU A O 1
ATOM 819 N N . THR A 1 104 ? 28.003 4.057 -41.406 1.00 94.00 104 THR A N 1
ATOM 820 C CA . THR A 1 104 ? 28.227 3.404 -40.109 1.00 94.00 104 THR A CA 1
ATOM 821 C C . THR A 1 104 ? 28.320 4.430 -38.979 1.00 94.00 104 THR A C 1
ATOM 823 O O . THR A 1 104 ? 27.732 4.234 -37.915 1.00 94.00 104 THR A O 1
ATOM 826 N N . LYS A 1 105 ? 29.003 5.563 -39.201 1.00 95.06 105 LYS A N 1
ATOM 827 C CA . LYS A 1 105 ? 29.073 6.661 -38.220 1.00 95.06 105 LYS A CA 1
ATOM 828 C C . LYS A 1 105 ? 27.692 7.246 -37.921 1.00 95.06 105 LYS A C 1
ATOM 830 O O . LYS A 1 105 ? 27.377 7.467 -36.754 1.00 95.06 105 LYS A O 1
ATOM 835 N N . MET A 1 106 ? 26.870 7.482 -38.944 1.00 94.50 106 MET A N 1
ATOM 836 C CA . MET A 1 106 ? 25.511 8.009 -38.771 1.00 94.50 106 MET A CA 1
ATOM 837 C C . MET A 1 106 ? 24.600 7.017 -38.041 1.00 94.50 106 MET A C 1
ATOM 839 O O . MET A 1 106 ? 23.889 7.408 -37.115 1.00 94.50 106 MET A O 1
ATOM 843 N N . LEU A 1 107 ? 24.671 5.732 -38.395 1.00 94.38 107 LEU A N 1
ATOM 844 C CA . LEU A 1 107 ? 23.912 4.671 -37.731 1.00 94.38 107 LEU A CA 1
ATOM 845 C C . LEU A 1 107 ? 24.300 4.531 -36.258 1.00 94.38 107 LEU A C 1
ATOM 847 O O . LEU A 1 107 ? 23.419 4.483 -35.405 1.00 94.38 107 LEU A O 1
ATOM 851 N N . ASN A 1 108 ? 25.597 4.541 -35.944 1.00 94.75 108 ASN A N 1
ATOM 852 C CA . ASN A 1 108 ? 26.068 4.462 -34.560 1.00 94.75 108 ASN A CA 1
ATOM 853 C C . ASN A 1 108 ? 25.618 5.670 -33.729 1.00 94.75 108 ASN A C 1
ATOM 855 O O . ASN A 1 108 ? 25.233 5.503 -32.576 1.00 94.75 108 ASN A O 1
ATOM 859 N N . ARG A 1 109 ? 25.615 6.878 -34.311 1.00 94.75 109 ARG A N 1
ATOM 860 C CA .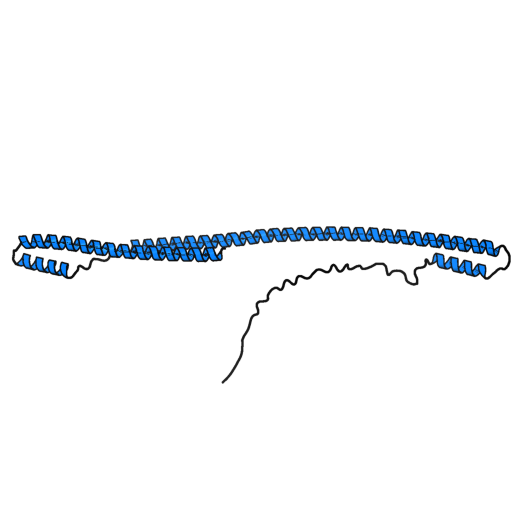 ARG A 1 109 ? 25.075 8.075 -33.644 1.00 94.75 109 ARG A CA 1
ATOM 861 C C . ARG A 1 109 ? 23.578 7.944 -33.373 1.00 94.75 109 ARG A C 1
ATOM 863 O O . ARG A 1 109 ? 23.148 8.198 -32.256 1.00 94.75 109 ARG A O 1
ATOM 870 N N . SER A 1 110 ? 22.800 7.514 -34.367 1.00 94.88 110 SER A N 1
ATOM 871 C CA . SER A 1 110 ? 21.356 7.308 -34.203 1.00 94.88 110 SER A CA 1
ATOM 872 C C . SER A 1 110 ? 21.043 6.232 -33.160 1.00 94.88 110 SER A C 1
ATOM 874 O O . SER A 1 110 ? 20.136 6.418 -32.354 1.00 94.88 110 SER A O 1
ATOM 876 N N . LEU A 1 111 ? 21.812 5.141 -33.139 1.00 95.50 111 LEU A N 1
ATOM 877 C CA . LEU A 1 111 ? 21.678 4.096 -32.129 1.00 95.50 111 LEU A CA 1
ATOM 878 C C . LEU A 1 111 ? 22.001 4.626 -30.727 1.00 95.50 111 LEU A C 1
ATOM 880 O O . LEU A 1 111 ? 21.268 4.325 -29.794 1.00 95.50 111 LEU A O 1
ATOM 884 N N . GLY A 1 112 ? 23.053 5.440 -30.593 1.00 96.00 112 GLY A N 1
ATOM 885 C CA . GLY A 1 112 ? 23.412 6.080 -29.327 1.00 96.00 112 GLY A CA 1
ATOM 886 C C . GLY A 1 112 ? 22.293 6.964 -28.774 1.00 96.00 112 GLY A C 1
ATOM 887 O O . GLY A 1 112 ? 21.952 6.831 -27.605 1.00 96.00 112 GLY A O 1
ATOM 888 N N . ILE A 1 113 ? 21.673 7.791 -29.622 1.00 95.31 113 ILE A N 1
ATOM 889 C CA . ILE A 1 113 ? 20.540 8.648 -29.228 1.00 95.31 113 ILE A CA 1
ATOM 890 C C . ILE A 1 113 ? 19.359 7.796 -28.753 1.00 95.31 113 ILE A C 1
ATOM 892 O O . ILE A 1 113 ? 18.858 8.005 -27.657 1.00 95.31 113 ILE A O 1
ATOM 896 N N . LYS A 1 114 ? 18.967 6.773 -29.523 1.00 94.69 114 LYS A N 1
ATOM 897 C CA . LYS A 1 114 ? 17.858 5.887 -29.131 1.00 94.69 114 LYS A CA 1
ATOM 898 C C . LYS A 1 114 ? 18.124 5.131 -27.834 1.00 94.69 114 LYS A C 1
ATOM 900 O O . LYS A 1 114 ? 17.195 4.833 -27.093 1.00 94.69 114 LYS A O 1
ATOM 905 N N . MET A 1 115 ? 19.380 4.776 -27.582 1.00 95.88 115 MET A N 1
ATOM 906 C CA . MET A 1 115 ? 19.765 4.105 -26.346 1.00 95.88 115 MET A CA 1
ATOM 907 C C . MET A 1 115 ? 19.660 5.053 -25.148 1.00 95.88 115 MET A C 1
ATOM 909 O O . MET A 1 115 ? 19.154 4.642 -24.113 1.00 95.88 115 MET A O 1
ATOM 913 N N . GLN A 1 116 ? 20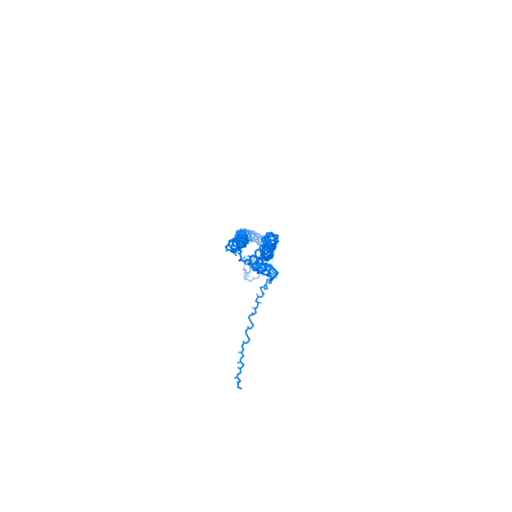.051 6.321 -25.313 1.00 95.44 116 GLN A N 1
ATOM 914 C CA . GLN A 1 116 ? 19.868 7.355 -24.290 1.00 95.44 116 GLN A CA 1
ATOM 915 C C . GLN A 1 116 ? 18.386 7.622 -24.007 1.00 95.44 116 GLN A C 1
ATOM 917 O O . GLN A 1 116 ? 17.984 7.585 -22.851 1.00 95.44 116 GLN A O 1
ATOM 922 N N . GLU A 1 117 ? 17.565 7.801 -25.048 1.00 95.81 117 GLU A N 1
ATOM 923 C CA . GLU A 1 117 ? 16.108 7.968 -24.911 1.00 95.81 117 GLU A CA 1
ATOM 924 C C . GLU A 1 117 ? 15.488 6.791 -24.143 1.00 95.81 117 GLU A C 1
ATOM 926 O O . GLU A 1 117 ? 14.728 6.986 -23.197 1.00 95.81 117 GLU A O 1
ATOM 931 N N . PHE A 1 118 ? 15.877 5.560 -24.489 1.00 96.38 118 PHE A N 1
ATOM 932 C CA . PHE A 1 118 ? 15.419 4.366 -23.784 1.00 96.38 118 PHE A CA 1
ATOM 933 C C . PHE A 1 118 ? 15.853 4.348 -22.312 1.00 96.38 118 PHE A C 1
ATOM 935 O O . PHE A 1 118 ? 15.054 4.005 -21.443 1.00 96.38 118 PHE A O 1
ATOM 942 N N . GLU A 1 119 ? 17.106 4.691 -22.011 1.00 96.00 119 GLU A N 1
ATOM 943 C CA . GLU A 1 119 ? 17.609 4.741 -20.635 1.00 96.00 119 GLU A CA 1
ATOM 944 C C . GLU A 1 119 ? 16.879 5.799 -19.796 1.00 96.00 119 GLU A C 1
ATOM 946 O O . GLU A 1 119 ? 16.534 5.531 -18.642 1.00 96.00 119 GLU A O 1
ATOM 951 N N . GLU A 1 120 ? 16.596 6.968 -20.374 1.00 96.12 120 GLU A N 1
ATOM 952 C CA . GLU A 1 120 ? 15.836 8.044 -19.733 1.00 96.12 120 GLU A CA 1
ATOM 953 C C . GLU A 1 120 ? 14.385 7.634 -19.463 1.00 96.12 120 GLU A C 1
ATOM 955 O O . GLU A 1 120 ? 13.913 7.751 -18.326 1.00 96.12 120 GLU A O 1
ATOM 960 N N . GLU A 1 121 ? 13.690 7.094 -20.469 1.00 95.69 121 GLU A N 1
ATOM 961 C CA . GLU A 1 121 ? 12.322 6.586 -20.327 1.00 95.69 121 GLU A CA 1
ATOM 962 C C . GLU A 1 121 ? 12.251 5.450 -19.304 1.00 95.69 121 GLU A C 1
ATOM 964 O O . GLU A 1 121 ? 11.353 5.415 -18.460 1.00 95.69 121 GLU A O 1
ATOM 969 N N . TRP A 1 122 ? 13.221 4.535 -19.327 1.00 96.19 122 TRP A N 1
ATOM 970 C CA . TRP A 1 122 ? 13.295 3.430 -18.379 1.00 96.19 122 TRP A CA 1
ATOM 971 C C . TRP A 1 122 ? 13.528 3.914 -16.949 1.00 96.19 122 TRP A C 1
ATOM 973 O O . TRP A 1 122 ? 12.876 3.436 -16.015 1.00 96.19 122 TRP A O 1
ATOM 983 N N . LEU A 1 123 ? 14.429 4.881 -16.760 1.00 96.44 123 LEU A N 1
ATOM 984 C CA . LEU A 1 123 ? 14.676 5.496 -15.459 1.00 96.44 123 LEU A CA 1
ATOM 985 C C . LEU A 1 123 ? 13.424 6.212 -14.946 1.00 96.44 123 LEU A C 1
ATOM 987 O O . LEU A 1 123 ? 13.077 6.075 -13.771 1.00 96.44 123 LEU A O 1
ATOM 991 N N . HIS A 1 124 ? 12.743 6.960 -15.816 1.00 95.69 124 HIS A N 1
ATOM 992 C CA . HIS A 1 124 ? 11.490 7.621 -15.478 1.00 95.69 124 HIS A CA 1
ATOM 993 C C . HIS A 1 124 ? 10.430 6.596 -15.074 1.00 95.69 124 HIS A C 1
ATOM 995 O O . HIS A 1 124 ? 9.851 6.709 -13.994 1.00 95.69 124 HIS A O 1
ATOM 1001 N N . LYS A 1 125 ? 10.258 5.532 -15.868 1.00 96.12 125 LYS A N 1
ATOM 1002 C CA . LYS A 1 125 ? 9.259 4.502 -15.591 1.00 96.12 125 LYS A CA 1
ATOM 1003 C C . LYS A 1 125 ? 9.528 3.755 -14.293 1.00 96.12 125 LYS A C 1
ATOM 1005 O O . LYS A 1 125 ? 8.598 3.458 -13.547 1.00 96.12 125 LYS A O 1
ATOM 1010 N N . ARG A 1 126 ? 10.799 3.482 -13.992 1.00 95.50 126 ARG A N 1
ATOM 1011 C CA . ARG A 1 126 ? 11.199 2.896 -12.711 1.00 95.50 126 ARG A CA 1
ATOM 1012 C C . ARG A 1 126 ? 10.800 3.797 -11.544 1.00 95.50 126 ARG A C 1
ATOM 1014 O O . ARG A 1 126 ? 10.175 3.309 -10.611 1.00 95.50 126 ARG A O 1
ATOM 1021 N N . LYS A 1 127 ? 11.092 5.100 -11.622 1.00 96.00 127 LYS A N 1
ATOM 1022 C CA . LYS A 1 127 ? 10.705 6.069 -10.583 1.00 96.00 127 LYS A CA 1
ATOM 1023 C C . LYS A 1 127 ? 9.186 6.164 -10.418 1.00 96.00 127 LYS A C 1
ATOM 1025 O O . LYS A 1 127 ? 8.701 6.208 -9.291 1.00 96.00 127 LYS A O 1
ATOM 1030 N N . GLU A 1 128 ? 8.421 6.163 -11.511 1.00 95.38 128 GLU A N 1
ATOM 1031 C CA . GLU A 1 128 ? 6.951 6.114 -11.446 1.00 95.38 128 GLU A CA 1
ATOM 1032 C C . GLU A 1 128 ? 6.455 4.862 -10.710 1.00 95.38 128 GLU A C 1
ATOM 1034 O O . GLU A 1 128 ? 5.577 4.947 -9.857 1.00 95.38 128 GLU A O 1
ATOM 1039 N N . MET A 1 129 ? 7.033 3.695 -11.003 1.00 93.62 1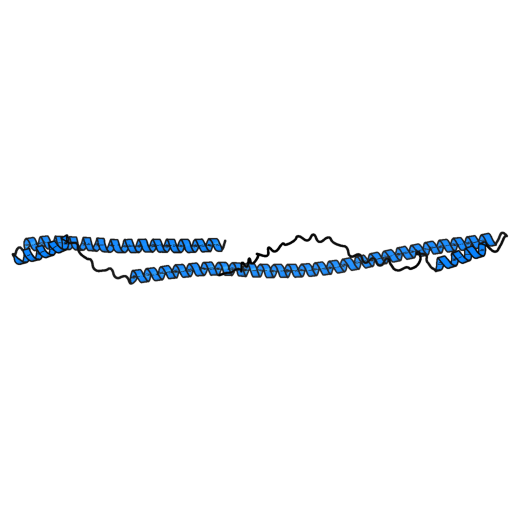29 MET A N 1
ATOM 1040 C CA . MET A 1 129 ? 6.659 2.453 -10.326 1.00 93.62 129 MET A CA 1
ATOM 1041 C C . MET A 1 129 ? 7.055 2.461 -8.846 1.00 93.62 129 MET A C 1
ATOM 1043 O O . MET A 1 129 ? 6.249 2.083 -8.002 1.00 93.62 129 MET A O 1
ATOM 1047 N N . GLU A 1 130 ? 8.257 2.935 -8.513 1.00 93.88 130 GLU A N 1
ATOM 1048 C CA . GLU A 1 130 ? 8.724 3.065 -7.126 1.00 93.88 130 GLU A CA 1
ATOM 1049 C C . GLU A 1 130 ? 7.822 4.004 -6.312 1.00 93.88 130 GLU A C 1
ATOM 1051 O O . GLU A 1 130 ? 7.414 3.667 -5.200 1.00 93.88 130 GLU A O 1
ATOM 1056 N N . THR A 1 131 ? 7.455 5.156 -6.879 1.00 95.25 131 THR A N 1
ATOM 1057 C CA . THR A 1 131 ? 6.546 6.119 -6.233 1.00 95.25 131 THR A CA 1
ATOM 1058 C C . THR A 1 131 ? 5.129 5.573 -6.092 1.00 95.25 131 THR A C 1
ATOM 1060 O O . THR A 1 131 ? 4.507 5.759 -5.047 1.00 95.25 131 THR A O 1
ATOM 1063 N N . HIS A 1 132 ? 4.628 4.839 -7.089 1.00 93.38 132 HIS A N 1
ATOM 1064 C CA . HIS A 1 132 ? 3.336 4.169 -6.991 1.00 93.38 132 HIS A CA 1
ATOM 1065 C C . HIS A 1 132 ? 3.319 3.122 -5.868 1.00 93.38 132 HIS A C 1
ATOM 1067 O O . HIS A 1 132 ? 2.403 3.112 -5.045 1.00 93.38 132 HIS A O 1
ATOM 1073 N N . CYS A 1 133 ? 4.356 2.284 -5.782 1.00 93.12 133 CYS A N 1
ATOM 1074 C CA . CYS A 1 133 ? 4.508 1.311 -4.702 1.00 93.12 133 CYS A CA 1
ATOM 1075 C C . CYS A 1 133 ? 4.590 1.987 -3.326 1.00 93.12 133 CYS A C 1
ATOM 1077 O O . CYS A 1 133 ? 3.927 1.543 -2.389 1.00 93.12 133 CYS A O 1
ATOM 1079 N N . ALA A 1 134 ? 5.348 3.083 -3.207 1.00 93.50 134 ALA A N 1
ATOM 1080 C CA . ALA A 1 134 ? 5.434 3.858 -1.970 1.00 93.50 134 ALA A CA 1
ATOM 1081 C C . ALA A 1 134 ? 4.065 4.417 -1.549 1.00 93.50 134 ALA A C 1
ATOM 1083 O O . ALA A 1 134 ? 3.665 4.246 -0.399 1.00 93.50 134 ALA A O 1
ATOM 1084 N N . SER A 1 135 ? 3.311 4.990 -2.493 1.00 94.94 135 SER A N 1
ATOM 1085 C CA . SER A 1 135 ? 1.962 5.511 -2.245 1.00 94.94 135 SER A CA 1
ATOM 1086 C C . SER A 1 135 ? 0.987 4.422 -1.785 1.00 94.94 135 SER A C 1
ATOM 1088 O O . SER A 1 135 ? 0.197 4.648 -0.869 1.00 94.94 135 SER A O 1
ATOM 1090 N N . LEU A 1 136 ? 1.057 3.216 -2.363 1.00 92.94 136 LEU A N 1
ATOM 1091 C CA . LEU A 1 136 ? 0.227 2.092 -1.917 1.00 92.94 136 LEU A CA 1
ATOM 1092 C C . LEU A 1 136 ? 0.546 1.682 -0.474 1.00 92.94 136 LEU A C 1
ATOM 1094 O O . LEU A 1 136 ? -0.373 1.421 0.302 1.00 92.94 136 LEU A O 1
ATOM 1098 N N . LEU A 1 137 ? 1.828 1.630 -0.106 1.00 92.31 137 LEU A N 1
ATOM 1099 C CA . LEU A 1 137 ? 2.246 1.291 1.257 1.00 92.31 137 LEU A CA 1
ATOM 1100 C C . LEU A 1 137 ? 1.833 2.368 2.268 1.00 92.31 137 LEU A C 1
ATOM 1102 O O . LEU A 1 137 ? 1.372 2.038 3.363 1.00 92.31 137 LEU A O 1
ATOM 1106 N N . GLU A 1 138 ? 1.955 3.641 1.898 1.00 94.81 138 GLU A N 1
ATOM 1107 C CA . GLU A 1 138 ? 1.524 4.776 2.717 1.00 94.81 138 GLU A CA 1
ATOM 1108 C C . GLU A 1 138 ? 0.012 4.740 2.969 1.00 94.81 138 GLU A C 1
ATOM 1110 O O . GLU A 1 138 ? -0.412 4.714 4.125 1.00 94.81 138 GLU A O 1
ATOM 1115 N N . ALA A 1 139 ? -0.798 4.579 1.919 1.00 93.81 139 ALA A N 1
ATOM 1116 C CA . ALA A 1 139 ? -2.255 4.501 2.037 1.00 93.81 139 ALA A CA 1
ATOM 1117 C C . ALA A 1 139 ? -2.722 3.352 2.953 1.00 93.81 139 ALA A C 1
ATOM 1119 O O . ALA A 1 139 ? -3.708 3.478 3.685 1.00 93.81 139 ALA A O 1
ATOM 1120 N N . VAL A 1 140 ? -2.020 2.214 2.945 1.00 95.25 140 VAL A N 1
ATOM 1121 C CA . VAL A 1 140 ? -2.313 1.098 3.860 1.00 95.25 140 VAL A CA 1
ATOM 1122 C C . VAL A 1 140 ? -1.989 1.457 5.305 1.00 95.25 140 VAL A C 1
ATOM 1124 O O . VAL A 1 140 ? -2.736 1.076 6.210 1.00 95.25 140 VAL A O 1
ATOM 1127 N N . ASN A 1 141 ? -0.889 2.172 5.543 1.00 93.75 141 ASN A N 1
ATOM 1128 C CA . ASN A 1 141 ? -0.522 2.614 6.884 1.00 93.75 141 ASN A CA 1
ATOM 1129 C C . ASN A 1 141 ? -1.526 3.636 7.425 1.00 93.75 141 ASN A C 1
ATOM 1131 O O . ASN A 1 141 ? -2.042 3.424 8.521 1.00 93.75 141 ASN A O 1
ATOM 1135 N N . GLU A 1 142 ? -1.885 4.650 6.637 1.00 95.56 142 GLU A N 1
ATOM 1136 C CA . GLU A 1 142 ? -2.898 5.646 7.010 1.00 95.56 142 GLU A CA 1
ATOM 1137 C C . GLU A 1 142 ? -4.244 4.986 7.327 1.00 95.56 142 GLU A C 1
ATOM 1139 O O . GLU A 1 142 ? -4.859 5.238 8.365 1.00 95.56 142 GLU A O 1
ATOM 1144 N N . LYS A 1 143 ? -4.691 4.061 6.468 1.00 95.06 143 LYS A N 1
ATOM 1145 C CA . LYS A 1 143 ? -5.928 3.308 6.693 1.00 95.06 143 LYS A CA 1
ATOM 1146 C C . LYS A 1 143 ? -5.867 2.491 7.986 1.00 95.06 143 LYS A C 1
ATOM 1148 O O . LYS A 1 143 ? -6.856 2.430 8.717 1.00 95.06 143 LYS A O 1
ATOM 1153 N N . ALA A 1 144 ? -4.733 1.853 8.272 1.00 94.81 144 ALA A N 1
ATOM 1154 C CA . ALA A 1 144 ? -4.542 1.089 9.500 1.00 94.81 144 ALA A CA 1
ATOM 1155 C C . ALA A 1 144 ? -4.584 1.983 10.750 1.00 94.81 144 ALA A C 1
ATOM 1157 O O . ALA A 1 144 ? -5.164 1.598 11.766 1.00 94.81 144 ALA A O 1
ATOM 1158 N N . GLU A 1 145 ? -3.993 3.175 10.685 1.00 94.69 145 GLU A N 1
ATOM 1159 C CA . GLU A 1 145 ? -4.047 4.169 11.761 1.00 94.69 145 GLU A CA 1
ATOM 1160 C C . GLU A 1 145 ? -5.468 4.688 11.984 1.00 94.69 145 GLU A C 1
ATOM 1162 O O . GLU A 1 145 ? -5.947 4.674 13.118 1.00 94.69 145 GLU A O 1
ATOM 1167 N N . ALA A 1 146 ? -6.188 5.029 10.914 1.00 94.19 146 ALA A N 1
ATOM 1168 C CA . ALA A 1 146 ? -7.582 5.460 10.994 1.00 94.19 146 ALA A CA 1
ATOM 1169 C C . ALA A 1 146 ? -8.487 4.379 11.610 1.00 94.19 146 ALA A C 1
ATOM 1171 O O . ALA A 1 146 ? -9.335 4.673 12.453 1.00 94.19 146 ALA A O 1
ATOM 1172 N N . GLN A 1 147 ? -8.284 3.111 11.237 1.00 93.19 147 GLN A N 1
ATOM 1173 C CA . GLN A 1 147 ? -9.020 1.986 11.818 1.00 93.19 147 GLN A CA 1
ATOM 1174 C C . GLN A 1 147 ? -8.752 1.822 13.318 1.00 93.19 147 GLN A C 1
ATOM 1176 O O . GLN A 1 147 ? -9.694 1.587 14.078 1.00 93.19 147 GLN A O 1
ATOM 1181 N N . ARG A 1 148 ? -7.491 1.957 13.751 1.00 94.31 148 ARG A N 1
ATOM 1182 C CA . ARG A 1 148 ? -7.131 1.938 15.176 1.00 94.31 148 ARG A CA 1
ATOM 1183 C C . ARG A 1 148 ? -7.778 3.093 15.926 1.00 94.31 148 ARG A C 1
ATOM 1185 O O . ARG A 1 148 ? -8.413 2.859 16.948 1.00 94.31 148 ARG A O 1
ATOM 1192 N N . HIS A 1 149 ? -7.660 4.307 15.398 1.00 94.88 149 HIS A N 1
ATOM 1193 C CA . HIS A 1 149 ? -8.221 5.502 16.021 1.00 94.88 149 HIS A CA 1
ATOM 1194 C C . HIS A 1 149 ? -9.733 5.378 16.213 1.00 94.88 149 HIS A C 1
ATOM 1196 O O . HIS A 1 149 ? -10.227 5.495 17.330 1.00 94.88 149 HIS A O 1
ATOM 1202 N N . HIS A 1 150 ? -10.456 5.029 15.147 1.00 94.19 150 HIS A N 1
ATOM 1203 C CA . HIS A 1 150 ? -11.904 4.844 15.197 1.00 94.19 150 HIS A CA 1
ATOM 1204 C C . HIS A 1 150 ? -12.318 3.749 16.196 1.00 94.19 150 HIS A C 1
ATOM 1206 O O . HIS A 1 150 ? -13.345 3.859 16.866 1.00 94.19 150 HIS A O 1
ATOM 1212 N N . PHE A 1 151 ? -11.542 2.666 16.305 1.00 93.38 151 PHE A N 1
ATOM 1213 C CA . PHE A 1 151 ? -11.808 1.625 17.296 1.00 93.38 151 PHE A CA 1
ATOM 1214 C C . PHE A 1 151 ? -11.634 2.139 18.729 1.00 93.38 151 PHE A C 1
ATOM 1216 O O . PHE A 1 151 ? -12.509 1.903 19.561 1.00 93.38 151 PHE A O 1
ATOM 1223 N N . GLU A 1 152 ? -10.548 2.856 19.018 1.00 91.88 152 GLU A N 1
ATOM 1224 C CA . GLU A 1 152 ? -10.305 3.408 20.355 1.00 91.88 152 GLU A CA 1
ATOM 1225 C C . GLU A 1 152 ? -11.326 4.492 20.728 1.00 91.88 152 GLU A C 1
ATOM 1227 O O . GLU A 1 152 ? -11.796 4.512 21.863 1.00 91.88 152 GLU A O 1
ATOM 1232 N N . GLU A 1 153 ? -11.762 5.328 19.781 1.00 92.44 153 GLU A N 1
ATOM 1233 C CA . GLU A 1 153 ? -12.866 6.275 19.997 1.00 92.44 153 GLU A CA 1
ATOM 1234 C C . GLU A 1 153 ? -14.173 5.555 20.341 1.00 92.44 153 GLU A C 1
ATOM 1236 O O . GLU A 1 153 ? -14.875 5.943 21.277 1.00 92.44 153 GLU A O 1
ATOM 1241 N N . HIS A 1 154 ? -14.490 4.471 19.628 1.00 89.69 154 HIS A N 1
ATOM 1242 C CA . HIS A 1 154 ? -15.676 3.669 19.913 1.00 89.69 154 HIS A CA 1
ATOM 1243 C C . HIS A 1 154 ? -15.594 3.003 21.293 1.00 89.69 154 HIS A C 1
ATOM 1245 O O . HIS A 1 154 ? -16.581 2.972 22.025 1.00 89.69 154 HIS A O 1
ATOM 1251 N N . VAL A 1 155 ? -14.423 2.485 21.674 1.00 88.38 155 VAL A N 1
ATOM 1252 C CA . VAL A 1 155 ? -14.183 1.908 23.007 1.00 88.38 155 VAL A CA 1
ATOM 1253 C C . VAL A 1 155 ? -14.300 2.972 24.100 1.00 88.38 155 VAL A C 1
ATOM 1255 O O . VAL A 1 155 ? -14.910 2.709 25.134 1.00 88.38 155 VAL A O 1
ATOM 1258 N N . ALA A 1 156 ? -13.772 4.177 23.872 1.00 85.00 156 ALA A N 1
ATOM 1259 C CA . ALA A 1 156 ? -13.874 5.291 24.813 1.00 85.00 156 ALA A CA 1
ATOM 1260 C C . ALA A 1 156 ? -15.321 5.793 24.973 1.00 85.00 156 ALA A C 1
ATOM 1262 O O . ALA A 1 156 ? -15.728 6.175 26.071 1.00 85.00 156 ALA A O 1
ATOM 1263 N N . ALA A 1 157 ? -16.107 5.771 23.893 1.00 84.69 157 ALA A N 1
ATOM 1264 C CA . ALA A 1 157 ? -17.518 6.150 23.901 1.00 84.69 157 ALA A CA 1
ATOM 1265 C C . ALA A 1 157 ? -18.443 5.059 24.479 1.00 84.69 157 ALA A C 1
ATOM 1267 O O . ALA A 1 157 ? -19.535 5.372 24.967 1.00 84.69 157 ALA A O 1
ATOM 1268 N N . GLU A 1 158 ? -18.037 3.783 24.447 1.00 79.44 158 GLU A N 1
ATOM 1269 C CA . GLU A 1 158 ? -18.780 2.669 25.044 1.00 79.44 158 GLU A CA 1
ATOM 1270 C C . GLU A 1 158 ? -18.831 2.808 26.575 1.00 79.44 158 GLU A C 1
ATOM 1272 O O . GLU A 1 158 ? -17.975 2.338 27.326 1.00 79.44 158 GLU A O 1
ATOM 1277 N N . ARG A 1 159 ? -19.903 3.427 27.075 1.00 75.12 159 ARG A N 1
ATOM 1278 C CA . ARG A 1 159 ? -20.196 3.455 28.509 1.00 75.12 159 ARG A CA 1
ATOM 1279 C C . ARG A 1 159 ? -20.446 2.029 29.008 1.00 75.12 159 ARG A C 1
ATOM 1281 O O . ARG A 1 159 ? -21.329 1.345 28.491 1.00 75.12 159 ARG A O 1
ATOM 1288 N N . ILE A 1 160 ? -19.726 1.608 30.055 1.00 76.56 160 ILE A N 1
ATOM 1289 C CA . ILE A 1 160 ? -19.948 0.318 30.730 1.00 76.56 160 ILE A CA 1
ATOM 1290 C C . ILE A 1 160 ? -21.425 0.237 31.158 1.00 76.56 160 ILE A C 1
ATOM 1292 O O . ILE A 1 160 ? -21.860 1.052 31.981 1.00 76.56 160 ILE A O 1
ATOM 1296 N N . PRO A 1 161 ? -22.215 -0.710 30.618 1.00 79.50 161 PRO A N 1
ATOM 1297 C CA . PRO A 1 161 ? -23.619 -0.838 30.979 1.00 79.50 161 PRO A CA 1
ATOM 1298 C C . PRO A 1 161 ? -23.782 -1.171 32.468 1.00 79.50 161 PRO A C 1
ATOM 1300 O O . PRO A 1 161 ? -22.915 -1.846 33.037 1.00 79.50 161 PRO A O 1
ATOM 1303 N N . PRO A 1 162 ? -24.897 -0.755 33.097 1.00 82.75 162 PRO A N 1
ATOM 1304 C CA . PRO A 1 162 ? -25.155 -1.052 34.498 1.00 82.75 162 PRO A CA 1
ATOM 1305 C C . PRO A 1 162 ? -25.246 -2.562 34.740 1.00 82.75 162 PRO A C 1
ATOM 1307 O O . PRO A 1 162 ? -25.788 -3.316 33.925 1.00 82.75 162 PRO A O 1
ATOM 1310 N N . VAL A 1 163 ? -24.731 -2.991 35.891 1.00 86.44 163 VAL A N 1
ATOM 1311 C CA . VAL A 1 163 ? -24.648 -4.402 36.271 1.00 86.44 163 VAL A CA 1
ATOM 1312 C C . VAL A 1 163 ? -26.029 -4.931 36.630 1.00 86.44 163 VAL A C 1
ATOM 1314 O O . VAL A 1 163 ? -26.754 -4.361 37.445 1.00 86.44 163 VAL A O 1
ATOM 1317 N N . LYS A 1 164 ? -26.404 -6.050 36.010 1.00 89.19 164 LYS A N 1
ATOM 1318 C CA . LYS A 1 164 ? -27.607 -6.800 36.376 1.00 89.19 164 LYS A CA 1
ATOM 1319 C C . LYS A 1 164 ? -27.221 -7.849 37.408 1.00 89.19 164 LYS A C 1
ATOM 1321 O O . LYS A 1 164 ? -26.743 -8.915 37.036 1.00 89.19 164 LYS A O 1
ATOM 1326 N N . PHE A 1 165 ? -27.447 -7.536 38.682 1.00 91.19 165 PHE A N 1
ATOM 1327 C CA . PHE A 1 165 ? -27.096 -8.442 39.771 1.00 91.19 165 PHE A CA 1
ATOM 1328 C C . PHE A 1 165 ? -27.816 -9.791 39.676 1.00 91.19 165 PHE A C 1
ATOM 1330 O O . PHE A 1 165 ? -28.977 -9.874 39.244 1.00 91.19 165 PHE A O 1
ATOM 1337 N N . SER A 1 166 ? -27.133 -10.842 40.121 1.00 92.69 166 SER A N 1
ATOM 1338 C CA . SER A 1 166 ? -27.647 -12.208 40.110 1.00 92.69 166 SER A CA 1
ATOM 1339 C C . SER A 1 166 ? -28.922 -12.358 40.957 1.00 92.69 166 SER A C 1
ATOM 1341 O O . SER A 1 166 ? -29.205 -11.548 41.850 1.00 92.69 166 SER A O 1
ATOM 1343 N N . PRO A 1 167 ? -29.735 -13.407 40.713 1.00 94.50 167 PRO A N 1
ATOM 1344 C CA . PRO A 1 167 ? -30.857 -13.748 41.585 1.00 94.50 167 PRO A CA 1
ATOM 1345 C C . PRO A 1 167 ? -30.459 -13.825 43.065 1.00 94.50 167 PRO A C 1
ATOM 1347 O O . PRO A 1 167 ? -31.174 -13.279 43.897 1.00 94.50 167 PRO A O 1
ATOM 1350 N N . LEU A 1 168 ? -29.281 -14.379 43.368 1.00 93.19 168 LEU A N 1
ATOM 1351 C CA . LEU A 1 168 ? -28.759 -14.510 44.728 1.00 93.19 168 LEU A CA 1
ATOM 1352 C C . LEU A 1 168 ? -28.639 -13.153 45.436 1.00 93.19 168 LEU A C 1
ATOM 1354 O O . LEU A 1 168 ? -29.190 -12.971 46.520 1.00 93.19 168 LEU A O 1
ATOM 1358 N N . ILE A 1 169 ? -27.969 -12.177 44.815 1.00 94.12 169 ILE A N 1
ATOM 1359 C CA . ILE A 1 169 ? -27.810 -10.830 45.385 1.00 94.12 169 ILE A CA 1
ATOM 1360 C C . ILE A 1 169 ? -29.164 -10.140 45.536 1.00 94.12 169 ILE A C 1
ATOM 1362 O O . ILE A 1 169 ? -29.451 -9.536 46.572 1.00 94.12 169 ILE A O 1
ATOM 1366 N N . ARG A 1 170 ? -30.031 -10.263 44.526 1.00 93.69 170 ARG A N 1
ATOM 1367 C CA . ARG A 1 170 ? -31.380 -9.680 44.567 1.00 93.69 170 ARG A CA 1
ATOM 1368 C C . ARG A 1 170 ? -32.227 -10.270 45.691 1.00 93.69 170 ARG A C 1
ATOM 1370 O O . ARG A 1 170 ? -32.973 -9.530 46.330 1.00 93.69 170 ARG A O 1
ATOM 1377 N N . ASP A 1 171 ? -32.109 -11.565 45.953 1.00 94.88 171 ASP A N 1
ATOM 1378 C CA . ASP A 1 171 ? -32.857 -12.236 47.013 1.00 94.88 171 ASP A CA 1
ATOM 1379 C C . ASP A 1 171 ? -32.294 -11.919 48.402 1.00 94.88 171 ASP A C 1
ATOM 1381 O O . ASP A 1 171 ? -33.079 -11.644 49.310 1.00 94.88 171 ASP A O 1
ATOM 1385 N N . MET A 1 172 ? -30.970 -11.798 48.555 1.00 93.94 172 MET A N 1
ATOM 1386 C CA . MET A 1 172 ? -30.365 -11.288 49.794 1.00 93.94 172 MET A CA 1
ATOM 1387 C C . MET A 1 172 ? -30.815 -9.852 50.107 1.00 93.94 172 MET A C 1
ATOM 1389 O O . MET A 1 172 ? -31.118 -9.537 51.256 1.00 93.94 172 MET A O 1
ATOM 1393 N N . ILE A 1 173 ? -30.947 -8.982 49.097 1.00 93.12 173 ILE A N 1
ATOM 1394 C CA . ILE A 1 173 ? -31.496 -7.627 49.286 1.00 93.12 173 ILE A CA 1
ATOM 1395 C C . ILE A 1 173 ? -32.945 -7.688 49.795 1.00 93.12 173 ILE A C 1
ATOM 1397 O O . ILE A 1 173 ? -33.314 -6.949 50.711 1.00 93.12 173 ILE A O 1
ATOM 1401 N N . LYS A 1 174 ? -33.783 -8.572 49.235 1.00 95.19 174 LYS A N 1
ATOM 1402 C CA . LYS A 1 174 ? -35.166 -8.762 49.714 1.00 95.19 174 LYS A CA 1
ATOM 1403 C C . LYS A 1 174 ? -35.197 -9.311 51.140 1.00 95.19 174 LYS A C 1
ATOM 1405 O O . LYS A 1 174 ? -36.021 -8.865 51.935 1.00 95.19 174 LYS A O 1
ATOM 1410 N N . GLN A 1 175 ? -34.315 -10.253 51.468 1.00 94.31 175 GLN A N 1
ATOM 1411 C CA . GLN A 1 175 ? -34.199 -10.813 52.813 1.00 94.31 175 GLN A CA 1
ATOM 1412 C C . GLN A 1 175 ? -33.786 -9.739 53.826 1.00 94.31 175 GLN A C 1
ATOM 1414 O O . GLN A 1 175 ? -34.392 -9.661 54.891 1.00 94.31 175 GLN A O 1
ATOM 1419 N N . GLY A 1 176 ? -32.858 -8.846 53.468 1.00 93.00 176 GLY A N 1
ATOM 1420 C CA . GLY A 1 176 ? -32.479 -7.707 54.310 1.00 93.00 176 GLY A CA 1
ATOM 1421 C C . GLY A 1 176 ? -33.653 -6.787 54.633 1.00 93.00 176 GLY A C 1
ATOM 1422 O O . GLY A 1 176 ? -33.811 -6.384 55.781 1.00 93.00 176 GLY A O 1
ATOM 1423 N N . LYS A 1 177 ? -34.544 -6.534 53.663 1.00 93.88 177 LYS A N 1
ATOM 1424 C CA . LYS A 1 177 ? -35.776 -5.761 53.905 1.00 93.88 177 LYS A CA 1
ATOM 1425 C C . LYS A 1 177 ? -36.717 -6.455 54.892 1.00 93.88 177 LYS A C 1
ATOM 1427 O O . LYS A 1 177 ? -37.273 -5.787 55.756 1.00 93.88 177 LYS A O 1
ATOM 1432 N N . LYS A 1 178 ? -36.878 -7.778 54.785 1.00 94.62 178 LYS A N 1
ATOM 1433 C CA . LYS A 1 178 ? -37.709 -8.561 55.716 1.00 94.62 178 LYS A CA 1
ATOM 1434 C C . LYS A 1 178 ? -37.133 -8.562 57.135 1.00 94.62 178 LYS A C 1
ATOM 1436 O O . LYS A 1 178 ? -37.881 -8.380 58.084 1.00 94.62 178 LYS A O 1
ATOM 1441 N N . LEU A 1 179 ? -35.816 -8.723 57.275 1.00 93.50 179 LEU A N 1
ATOM 1442 C CA . LEU A 1 179 ? -35.138 -8.683 58.577 1.00 93.50 179 LEU A CA 1
ATOM 1443 C C . LEU A 1 179 ? -35.225 -7.295 59.227 1.00 93.50 179 LEU A C 1
ATOM 1445 O O . LEU A 1 179 ? -35.432 -7.201 60.431 1.00 93.50 179 LEU A O 1
ATOM 1449 N N . ALA A 1 180 ? -35.140 -6.225 58.431 1.00 93.38 180 ALA A N 1
ATOM 1450 C CA . ALA A 1 180 ? -35.327 -4.861 58.921 1.00 93.38 180 ALA A CA 1
ATOM 1451 C C . ALA A 1 180 ? -36.763 -4.611 59.413 1.00 93.38 180 ALA A C 1
ATOM 1453 O O . ALA A 1 180 ? -36.948 -3.974 60.442 1.00 93.38 180 ALA A O 1
ATOM 1454 N N . GLN A 1 181 ? -37.772 -5.150 58.716 1.00 95.31 181 GLN A N 1
ATOM 1455 C CA . GLN A 1 181 ? -39.176 -5.087 59.152 1.00 95.31 181 GLN A CA 1
ATOM 1456 C C . GLN A 1 181 ? -39.439 -5.867 60.446 1.00 95.31 181 GLN A C 1
ATOM 1458 O O . GLN A 1 181 ? -40.355 -5.522 61.181 1.00 95.31 181 GLN A O 1
ATOM 1463 N N . ALA A 1 182 ? -38.647 -6.905 60.716 1.00 95.56 182 ALA A N 1
ATOM 1464 C CA . ALA A 1 182 ? -38.710 -7.695 61.943 1.00 95.56 182 ALA A CA 1
ATOM 1465 C C . ALA A 1 182 ? -37.824 -7.135 63.076 1.00 95.56 182 ALA A C 1
ATOM 1467 O O . ALA A 1 182 ? -37.617 -7.824 64.069 1.00 95.56 182 ALA A O 1
ATOM 1468 N N . GLU A 1 183 ? -37.261 -5.930 62.914 1.00 94.00 183 GLU A N 1
ATOM 1469 C CA . GLU A 1 183 ? -36.382 -5.265 63.893 1.00 94.00 183 GLU A CA 1
ATOM 1470 C C . GLU A 1 183 ? -35.112 -6.068 64.261 1.00 94.00 183 GLU A C 1
ATOM 1472 O O . GLU A 1 183 ? -34.457 -5.829 65.276 1.00 94.00 183 GLU A O 1
ATOM 1477 N N . MET A 1 184 ? -34.695 -6.998 63.393 1.00 93.69 184 MET A N 1
ATOM 1478 C CA . MET A 1 184 ? -33.498 -7.829 63.575 1.00 93.69 184 MET A CA 1
ATOM 1479 C C . MET A 1 184 ? -32.236 -7.116 63.064 1.00 93.69 184 MET A C 1
ATOM 1481 O O . MET A 1 184 ? -31.580 -7.549 62.113 1.00 93.69 184 MET A O 1
ATOM 1485 N N . TYR A 1 185 ? -31.888 -5.984 63.678 1.00 91.56 185 TYR A N 1
ATOM 1486 C CA . TYR A 1 185 ? -30.859 -5.071 63.158 1.00 91.56 185 TYR A CA 1
ATOM 1487 C C . TYR A 1 185 ? -29.446 -5.675 63.080 1.00 91.56 185 TYR A C 1
ATOM 1489 O O . TYR A 1 185 ? -28.703 -5.376 62.143 1.00 91.56 185 TYR A O 1
ATOM 1497 N N . ASN A 1 186 ? -29.078 -6.564 64.009 1.00 92.88 186 ASN A N 1
ATOM 1498 C CA . ASN A 1 186 ? -27.773 -7.239 63.985 1.00 92.88 186 ASN A CA 1
ATOM 1499 C C . ASN A 1 186 ? -27.613 -8.131 62.743 1.00 92.88 186 ASN A C 1
ATOM 1501 O O . ASN A 1 186 ? -26.574 -8.100 62.080 1.00 92.88 186 ASN A O 1
ATOM 1505 N N . ASP A 1 187 ? -28.664 -8.864 62.373 1.00 91.94 187 ASP A N 1
ATOM 1506 C CA . ASP A 1 187 ? -28.654 -9.734 61.194 1.00 91.94 187 ASP A CA 1
ATOM 1507 C C . ASP A 1 187 ? -28.726 -8.934 59.892 1.00 91.94 187 ASP A C 1
ATOM 1509 O O . ASP A 1 187 ? -28.088 -9.298 58.900 1.00 91.94 187 ASP A O 1
ATOM 1513 N N . VAL A 1 188 ? -29.425 -7.792 59.899 1.00 94.19 188 VAL A N 1
ATOM 1514 C CA . VAL A 1 188 ? -29.407 -6.836 58.781 1.00 94.19 188 VAL A CA 1
ATOM 1515 C C . VAL A 1 188 ? -27.988 -6.330 58.523 1.00 94.19 188 VAL A C 1
ATOM 1517 O O . VAL A 1 188 ? -27.566 -6.295 57.367 1.00 94.19 188 VAL A O 1
ATOM 1520 N N . LEU A 1 189 ? -27.225 -5.981 59.566 1.00 93.62 189 LEU A N 1
ATOM 1521 C CA . LEU A 1 189 ? -25.840 -5.513 59.420 1.00 93.62 189 LEU A CA 1
ATOM 1522 C C . LEU A 1 189 ? -24.925 -6.583 58.810 1.00 93.62 189 LEU A C 1
ATOM 1524 O O . LEU A 1 189 ? -24.127 -6.279 57.919 1.00 93.62 189 LEU A O 1
ATOM 1528 N N . LEU A 1 190 ? -25.046 -7.837 59.256 1.00 93.62 190 LEU A N 1
ATOM 1529 C CA . LEU A 1 190 ? -24.272 -8.954 58.704 1.00 93.62 190 LEU A CA 1
ATOM 1530 C C . LEU A 1 190 ? -24.643 -9.233 57.243 1.00 93.62 190 LEU A C 1
ATOM 1532 O O . LEU A 1 190 ? -23.761 -9.376 56.390 1.00 93.62 190 LEU A O 1
ATOM 1536 N N . LEU A 1 191 ? -25.941 -9.258 56.932 1.00 94.06 191 LEU A N 1
ATOM 1537 C CA . LEU A 1 191 ? -26.424 -9.489 55.574 1.00 94.06 191 LEU A CA 1
ATOM 1538 C C . LEU A 1 191 ? -26.050 -8.340 54.634 1.00 94.06 191 LEU A C 1
ATOM 1540 O O . LEU A 1 191 ? -25.678 -8.591 53.490 1.00 94.06 191 LEU A O 1
ATOM 1544 N N . HIS A 1 192 ? -26.079 -7.093 55.110 1.00 93.56 192 HIS A N 1
ATOM 1545 C CA . HIS A 1 192 ? -25.685 -5.932 54.318 1.00 93.56 192 HIS A CA 1
ATOM 1546 C C . HIS A 1 192 ? -24.216 -6.010 53.894 1.00 93.56 192 HIS A C 1
ATOM 1548 O O . HIS A 1 192 ? -23.930 -5.860 52.707 1.00 93.56 192 HIS A O 1
ATOM 1554 N N . LYS A 1 193 ? -23.301 -6.348 54.817 1.00 94.00 193 LYS A N 1
ATOM 1555 C CA . LYS A 1 193 ? -21.880 -6.568 54.487 1.00 94.00 193 LYS A CA 1
ATOM 1556 C C . LYS A 1 193 ? -21.707 -7.642 53.411 1.00 94.00 193 LYS A C 1
ATOM 1558 O O . LYS A 1 193 ? -20.918 -7.469 52.486 1.00 94.00 193 LYS A O 1
ATOM 1563 N N . ARG A 1 194 ? -22.475 -8.734 53.500 1.00 93.69 194 ARG A N 1
ATOM 1564 C CA . ARG A 1 194 ? -22.442 -9.826 52.515 1.00 93.69 194 ARG A CA 1
ATOM 1565 C C . ARG A 1 194 ? -22.987 -9.405 51.147 1.00 93.69 194 ARG A C 1
ATOM 1567 O O . ARG A 1 194 ? -22.419 -9.783 50.126 1.00 93.69 194 ARG A O 1
ATOM 1574 N N . VAL A 1 195 ? -24.067 -8.624 51.124 1.00 94.44 195 VAL A N 1
ATOM 1575 C CA . VAL A 1 195 ? -24.649 -8.065 49.895 1.00 94.44 195 VAL A CA 1
ATOM 1576 C C . VAL A 1 195 ? -23.669 -7.118 49.212 1.00 94.44 195 VAL A C 1
ATOM 1578 O O . VAL A 1 195 ? -23.478 -7.240 48.008 1.00 94.44 195 VAL A O 1
ATOM 1581 N N . GLU A 1 196 ? -23.034 -6.210 49.954 1.00 93.75 196 GLU A N 1
ATOM 1582 C CA . GLU A 1 196 ? -22.061 -5.270 49.382 1.00 93.75 196 GLU A CA 1
ATOM 1583 C C . GLU A 1 196 ? -20.833 -5.991 48.823 1.00 93.75 196 GLU A C 1
ATOM 1585 O O . GLU A 1 196 ? -20.442 -5.731 47.687 1.00 93.75 196 GLU A O 1
ATOM 1590 N N . ALA A 1 197 ? -20.294 -6.976 49.549 1.00 94.19 197 ALA A N 1
ATOM 1591 C CA . ALA A 1 197 ? -19.200 -7.803 49.039 1.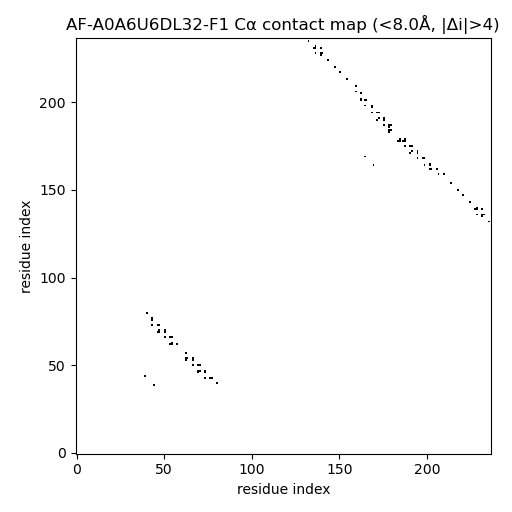00 94.19 197 ALA A CA 1
ATOM 1592 C C . ALA A 1 197 ? -19.581 -8.526 47.734 1.00 94.19 197 ALA A C 1
ATOM 1594 O O . ALA A 1 197 ? -18.812 -8.534 46.775 1.00 94.19 197 ALA A O 1
ATOM 1595 N N . GLY A 1 198 ? -20.789 -9.093 47.670 1.00 93.75 198 GLY A N 1
ATOM 1596 C CA . GLY A 1 198 ? -21.263 -9.784 46.473 1.00 93.75 198 GLY A CA 1
ATOM 1597 C C . GLY A 1 198 ? -21.546 -8.848 45.291 1.00 93.75 198 GLY A C 1
ATOM 1598 O O . GLY A 1 198 ? -21.233 -9.198 44.156 1.00 93.75 198 GLY A O 1
ATOM 1599 N N . LYS A 1 199 ? -22.083 -7.643 45.536 1.00 93.38 199 LYS A N 1
ATOM 1600 C CA . LYS A 1 199 ? -22.259 -6.626 44.487 1.00 93.38 199 LYS A CA 1
ATOM 1601 C C . LYS A 1 199 ? -20.915 -6.213 43.902 1.00 93.38 199 LYS A C 1
ATOM 1603 O O . LYS A 1 199 ? -20.766 -6.257 42.688 1.00 93.38 199 LYS A O 1
ATOM 1608 N N . MET A 1 200 ? -19.945 -5.879 44.756 1.00 93.69 200 MET A N 1
ATOM 1609 C CA . MET A 1 200 ? -18.590 -5.515 44.330 1.00 93.69 200 MET A CA 1
ATOM 1610 C C . MET A 1 200 ? -17.973 -6.608 43.453 1.00 93.69 200 MET A C 1
ATOM 1612 O O . MET A 1 200 ? -17.490 -6.322 42.361 1.00 93.69 200 MET A O 1
ATOM 1616 N N . GLN A 1 201 ? -18.080 -7.871 43.873 1.00 94.25 201 GLN A N 1
ATOM 1617 C CA . GLN A 1 201 ? -17.564 -9.004 43.106 1.00 94.25 201 GLN A CA 1
ATOM 1618 C C . GLN A 1 201 ? -18.243 -9.156 41.732 1.00 94.25 201 GLN A C 1
ATOM 1620 O O . GLN A 1 201 ? -17.570 -9.391 40.725 1.00 94.25 201 GLN A O 1
ATOM 1625 N N . GLU A 1 202 ? -19.573 -9.035 41.663 1.00 94.31 202 GLU A N 1
ATOM 1626 C CA . GLU A 1 202 ? -20.303 -9.111 40.391 1.00 94.31 202 GLU A CA 1
ATOM 1627 C C . GLU A 1 202 ? -19.988 -7.921 39.475 1.00 94.31 202 GLU A C 1
ATOM 1629 O O . GLU A 1 202 ? -19.856 -8.099 38.262 1.00 94.31 202 GLU A O 1
ATOM 1634 N N . GLU A 1 203 ? -19.803 -6.724 40.036 1.00 92.25 203 GLU A N 1
ATOM 1635 C CA . GLU A 1 203 ? -19.388 -5.541 39.283 1.00 92.25 203 GLU A CA 1
ATOM 1636 C C . GLU A 1 203 ? -17.973 -5.677 38.718 1.00 92.25 203 GLU A C 1
ATOM 1638 O O . GLU A 1 203 ? -17.743 -5.346 37.553 1.00 92.25 203 GLU A O 1
ATOM 1643 N N . GLU A 1 204 ? -17.030 -6.188 39.507 1.00 92.75 204 GLU A N 1
ATOM 1644 C CA . GLU A 1 204 ? -15.664 -6.471 39.060 1.00 92.75 204 GLU A CA 1
ATOM 1645 C C . GLU A 1 204 ? -15.644 -7.527 37.953 1.00 92.75 204 GLU A C 1
ATOM 1647 O O . GLU A 1 204 ? -15.007 -7.330 36.916 1.00 92.75 204 GLU A O 1
ATOM 1652 N N . SER A 1 205 ? -16.391 -8.621 38.129 1.00 91.94 205 SER A N 1
ATOM 1653 C CA . SER A 1 205 ? -16.506 -9.679 37.122 1.00 91.94 205 SER A CA 1
ATOM 1654 C C . SER A 1 205 ? -17.116 -9.161 35.816 1.00 91.94 205 SER A C 1
ATOM 1656 O O . SER A 1 205 ? -16.618 -9.464 34.728 1.00 91.94 205 SER A O 1
ATOM 1658 N N . TRP A 1 206 ? -18.150 -8.319 35.908 1.00 90.62 206 TRP A N 1
ATOM 1659 C CA . TRP A 1 206 ? -18.771 -7.683 34.748 1.00 90.62 206 TRP A CA 1
ATOM 1660 C C . TRP A 1 206 ? -17.812 -6.748 34.009 1.00 90.62 206 TRP A C 1
ATOM 1662 O O . TRP A 1 206 ? -17.661 -6.865 32.790 1.00 90.62 206 TRP A O 1
ATOM 1672 N N . LYS A 1 207 ? -17.127 -5.856 34.739 1.00 90.62 207 LYS A N 1
ATOM 1673 C CA . LYS A 1 207 ? -16.115 -4.949 34.172 1.00 90.62 207 LYS A CA 1
ATOM 1674 C C . LYS A 1 207 ? -15.019 -5.739 33.466 1.00 90.62 207 LYS A C 1
ATOM 1676 O O . LYS A 1 207 ? -14.700 -5.436 32.319 1.00 90.62 207 LYS A O 1
ATOM 1681 N N . LYS A 1 208 ? -14.511 -6.793 34.110 1.00 92.88 208 LYS A N 1
ATOM 1682 C CA . LYS A 1 208 ? -13.510 -7.685 33.521 1.00 92.88 208 LYS A CA 1
ATOM 1683 C C . LYS A 1 208 ? -14.010 -8.311 32.218 1.00 92.88 208 LYS A C 1
ATOM 1685 O O . LYS A 1 208 ? -13.327 -8.223 31.209 1.00 92.88 208 LYS A O 1
ATOM 1690 N N . SER A 1 209 ? -15.233 -8.846 32.198 1.00 91.50 209 SER A N 1
ATOM 1691 C CA . SER A 1 209 ? -15.807 -9.450 30.987 1.00 91.50 209 SER A CA 1
ATOM 1692 C C . SER A 1 209 ? -15.925 -8.467 29.814 1.00 91.50 209 SER A C 1
ATOM 1694 O O . SER A 1 209 ? -15.749 -8.860 28.660 1.00 91.50 209 SER A O 1
ATOM 1696 N N . ILE A 1 210 ? -16.233 -7.195 30.081 1.00 90.12 210 ILE A N 1
ATOM 1697 C CA . ILE A 1 210 ? -16.283 -6.158 29.041 1.00 90.12 210 ILE A CA 1
ATOM 1698 C C . ILE A 1 210 ? -14.883 -5.851 28.514 1.00 90.12 210 ILE A C 1
ATOM 1700 O O . ILE A 1 210 ? -14.694 -5.840 27.298 1.00 90.12 210 ILE A O 1
ATOM 1704 N N . LEU A 1 211 ? -13.911 -5.656 29.407 1.00 90.81 211 LEU A N 1
ATOM 1705 C CA . LEU A 1 211 ? -12.522 -5.392 29.026 1.00 90.81 211 LEU A CA 1
ATOM 1706 C C . LEU A 1 211 ? -11.935 -6.551 28.212 1.00 90.81 211 LEU A C 1
ATOM 1708 O O . LEU A 1 211 ? -11.353 -6.315 27.156 1.00 90.81 211 LEU A O 1
ATOM 1712 N N . ASP A 1 212 ? -12.188 -7.797 28.622 1.00 93.12 212 ASP A N 1
ATOM 1713 C CA . ASP A 1 212 ? -11.758 -8.993 27.889 1.00 93.12 212 ASP A CA 1
ATOM 1714 C C . ASP A 1 212 ? -12.346 -9.009 26.462 1.00 93.12 212 ASP A C 1
ATOM 1716 O O . ASP A 1 212 ? -11.654 -9.311 25.488 1.00 93.12 212 ASP A O 1
ATOM 1720 N N . LYS A 1 213 ? -13.625 -8.631 26.298 1.00 91.94 213 LYS A N 1
ATOM 1721 C CA . LYS A 1 213 ? -14.262 -8.522 24.970 1.00 91.94 213 LYS A CA 1
ATOM 1722 C C . LYS A 1 213 ? -13.639 -7.420 24.118 1.00 91.94 213 LYS A C 1
ATOM 1724 O O . LYS A 1 213 ? -13.445 -7.627 22.918 1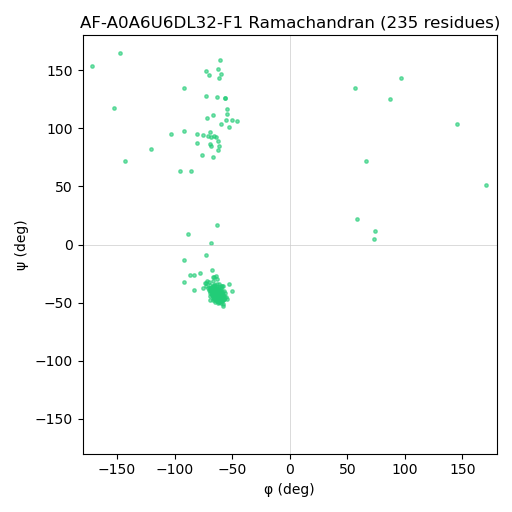.00 91.94 213 LYS A O 1
ATOM 1729 N N . GLN A 1 214 ? -13.348 -6.262 24.708 1.00 91.56 214 GLN A N 1
ATOM 1730 C CA . GLN A 1 214 ? -12.680 -5.159 24.016 1.00 91.56 214 GLN A CA 1
ATOM 1731 C C . GLN A 1 214 ? -11.267 -5.569 23.579 1.00 91.56 214 GLN A C 1
ATOM 1733 O O . GLN A 1 214 ? -10.891 -5.326 22.433 1.00 91.56 214 GLN A O 1
ATOM 1738 N N . GLU A 1 215 ? -10.524 -6.287 24.423 1.00 93.62 215 GLU A N 1
ATOM 1739 C CA . GLU A 1 215 ? -9.193 -6.801 24.088 1.00 93.62 215 GLU A CA 1
ATOM 1740 C C . GLU A 1 215 ? -9.235 -7.820 22.940 1.00 93.62 215 GLU A C 1
ATOM 1742 O O . GLU A 1 215 ? -8.428 -7.742 22.010 1.00 93.62 215 GLU A O 1
ATOM 1747 N N . VAL A 1 216 ? -10.198 -8.751 22.950 1.00 95.69 216 VAL A N 1
ATOM 1748 C CA . VAL A 1 216 ? -10.386 -9.706 21.843 1.00 95.69 216 VAL A CA 1
ATOM 1749 C C . VAL A 1 216 ? -10.665 -8.972 20.531 1.00 95.69 216 VAL A C 1
ATOM 1751 O O . VAL A 1 216 ? -10.043 -9.286 19.515 1.00 95.69 216 VAL A O 1
ATOM 1754 N N . ARG A 1 217 ? -11.552 -7.969 20.543 1.00 93.19 217 ARG A N 1
ATOM 1755 C CA . ARG A 1 217 ? -11.838 -7.153 19.352 1.00 93.19 217 ARG A CA 1
ATOM 1756 C C . ARG A 1 217 ? -10.603 -6.380 18.879 1.00 93.19 217 ARG A C 1
ATOM 1758 O O . ARG A 1 217 ? -10.342 -6.359 17.678 1.00 93.19 217 ARG A O 1
ATOM 1765 N N . ARG A 1 218 ? -9.804 -5.826 19.800 1.00 94.50 218 ARG A N 1
ATOM 1766 C CA . ARG A 1 218 ? -8.536 -5.149 19.478 1.00 94.50 218 ARG A CA 1
ATOM 1767 C C . ARG A 1 218 ? -7.557 -6.105 18.788 1.00 94.50 218 ARG A C 1
ATOM 1769 O O . ARG A 1 218 ? -7.005 -5.772 17.746 1.00 94.50 218 ARG A O 1
ATOM 1776 N N . LYS A 1 219 ? -7.404 -7.333 19.299 1.00 95.88 219 LYS A N 1
ATOM 1777 C CA . LYS A 1 219 ? -6.564 -8.371 18.667 1.00 95.88 219 LYS A CA 1
ATOM 1778 C C . LYS A 1 219 ? -7.059 -8.757 17.272 1.00 95.88 219 LYS A C 1
ATOM 1780 O O . LYS A 1 219 ? -6.247 -8.916 16.365 1.00 95.88 219 LYS A O 1
ATOM 1785 N N . GLN A 1 220 ? -8.372 -8.891 17.082 1.00 95.50 220 GLN A N 1
ATOM 1786 C CA . GLN A 1 220 ? -8.958 -9.181 15.767 1.00 95.50 220 GLN A CA 1
ATOM 1787 C C . GLN A 1 220 ? -8.703 -8.050 14.763 1.00 95.50 220 GLN A C 1
ATOM 1789 O O . GLN A 1 220 ? -8.394 -8.320 13.601 1.00 95.50 220 GLN A O 1
ATOM 1794 N N . LEU A 1 221 ? -8.789 -6.792 15.208 1.00 94.69 221 LEU A N 1
ATOM 1795 C CA . LEU A 1 221 ? -8.464 -5.635 14.379 1.00 94.69 221 LEU A CA 1
ATOM 1796 C C . LEU A 1 221 ? -6.994 -5.654 13.945 1.00 94.69 221 LEU A C 1
ATOM 1798 O O . LEU A 1 221 ? -6.708 -5.529 12.757 1.00 94.69 221 LEU A O 1
ATOM 1802 N N . GLU A 1 222 ? -6.074 -5.890 14.882 1.00 95.31 222 GLU A N 1
ATOM 1803 C CA . GLU A 1 222 ? -4.640 -5.988 14.586 1.00 95.31 222 GLU A CA 1
ATOM 1804 C C . GLU A 1 222 ? -4.321 -7.120 13.603 1.00 95.31 222 GLU A C 1
ATOM 1806 O O . GLU A 1 222 ? -3.538 -6.937 12.671 1.00 95.31 222 GLU A O 1
ATOM 1811 N N . GLN A 1 223 ? -4.974 -8.277 13.741 1.00 96.69 223 GLN A N 1
ATOM 1812 C CA . GLN A 1 223 ? -4.832 -9.377 12.782 1.00 96.69 223 GLN A CA 1
ATOM 1813 C C . GLN A 1 223 ? -5.319 -8.987 11.383 1.00 96.69 223 GLN A C 1
ATOM 1815 O O . GLN A 1 223 ? -4.656 -9.301 10.393 1.00 96.69 223 GLN A O 1
ATOM 1820 N N . LYS A 1 224 ? -6.449 -8.278 11.288 1.00 95.31 224 LYS A N 1
ATOM 1821 C CA . LYS A 1 224 ? -6.979 -7.795 10.009 1.00 95.31 224 LYS A CA 1
ATOM 1822 C C . LYS A 1 224 ? -6.035 -6.781 9.360 1.00 95.31 224 LYS A C 1
ATOM 1824 O O . LYS A 1 224 ? -5.730 -6.922 8.179 1.00 95.31 224 LYS A O 1
ATOM 1829 N N . ILE A 1 225 ? -5.528 -5.817 10.131 1.00 95.25 225 ILE A N 1
ATOM 1830 C CA . ILE A 1 225 ? -4.536 -4.836 9.669 1.00 95.25 225 ILE A CA 1
ATOM 1831 C C . ILE A 1 225 ? -3.270 -5.545 9.177 1.00 95.25 225 ILE A C 1
ATOM 1833 O O . ILE A 1 225 ? -2.768 -5.236 8.098 1.00 95.25 225 ILE A O 1
ATOM 1837 N N . ALA A 1 226 ? -2.762 -6.521 9.933 1.00 94.69 226 ALA A N 1
ATOM 1838 C CA . ALA A 1 226 ? -1.579 -7.282 9.548 1.00 94.69 226 ALA A CA 1
ATOM 1839 C C . ALA A 1 226 ? -1.795 -8.068 8.245 1.00 94.69 226 ALA A C 1
ATOM 1841 O O . ALA A 1 226 ? -0.898 -8.115 7.404 1.00 94.69 226 ALA A O 1
ATOM 1842 N N . GLN A 1 227 ? -2.980 -8.652 8.050 1.00 95.25 227 GLN A N 1
ATOM 1843 C CA . GLN A 1 227 ? -3.321 -9.331 6.802 1.00 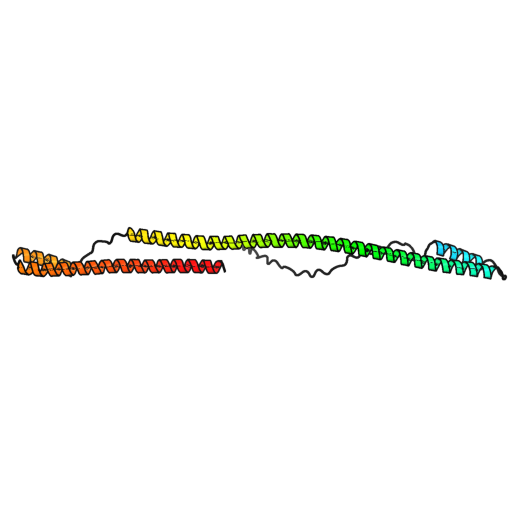95.25 227 GLN A CA 1
ATOM 1844 C C . GLN A 1 227 ? -3.415 -8.350 5.626 1.00 95.25 227 GLN A C 1
ATOM 1846 O O . GLN A 1 227 ? -2.899 -8.645 4.552 1.00 95.25 227 GLN A O 1
ATOM 1851 N N . GLU A 1 228 ? -4.034 -7.180 5.816 1.00 92.44 228 GLU A N 1
ATOM 1852 C CA . GLU A 1 228 ? -4.095 -6.141 4.779 1.00 92.44 228 GLU A CA 1
ATOM 1853 C C . GLU A 1 228 ? -2.691 -5.659 4.380 1.00 92.44 228 GLU A C 1
ATOM 1855 O O . GLU A 1 228 ? -2.413 -5.559 3.186 1.00 92.44 228 GLU A O 1
ATOM 1860 N N . LYS A 1 229 ? -1.786 -5.457 5.350 1.00 93.06 229 LYS A N 1
ATOM 1861 C CA . LYS A 1 229 ? -0.377 -5.115 5.089 1.00 93.06 229 LYS A CA 1
ATOM 1862 C C . LYS A 1 229 ? 0.335 -6.186 4.266 1.00 93.06 229 LYS A C 1
ATOM 1864 O O . LYS A 1 229 ? 0.888 -5.868 3.220 1.00 93.06 229 LYS A O 1
ATOM 1869 N N . ARG A 1 230 ? 0.235 -7.458 4.670 1.00 93.88 230 ARG A N 1
ATOM 1870 C CA . ARG A 1 230 ? 0.826 -8.583 3.919 1.00 93.88 230 ARG A CA 1
ATOM 1871 C C . ARG A 1 230 ? 0.320 -8.652 2.482 1.00 93.88 230 ARG A C 1
ATOM 1873 O O . ARG A 1 230 ? 1.117 -8.813 1.569 1.00 93.88 230 ARG A O 1
ATOM 1880 N N . ASN A 1 231 ? -0.986 -8.479 2.276 1.00 92.50 231 ASN A N 1
ATOM 1881 C CA . ASN A 1 231 ? -1.578 -8.519 0.940 1.00 92.50 231 ASN A CA 1
ATOM 1882 C C . ASN A 1 231 ? -1.054 -7.398 0.024 1.00 92.50 231 ASN A C 1
ATOM 1884 O O . ASN A 1 231 ? -1.058 -7.564 -1.193 1.00 92.50 231 ASN A O 1
ATOM 1888 N N . VAL A 1 232 ? -0.675 -6.239 0.573 1.00 92.81 232 VAL A N 1
ATOM 1889 C CA . VAL A 1 232 ? -0.079 -5.151 -0.219 1.00 92.81 232 VAL A CA 1
ATOM 1890 C C . VAL A 1 232 ? 1.415 -5.365 -0.411 1.00 92.81 232 VAL A C 1
ATOM 1892 O O . VAL A 1 232 ? 1.885 -5.202 -1.533 1.00 92.81 232 VAL A O 1
ATOM 1895 N N . ASP A 1 233 ? 2.133 -5.841 0.605 1.00 89.31 233 ASP A N 1
ATOM 1896 C CA . ASP A 1 233 ? 3.538 -6.240 0.464 1.00 89.31 233 ASP A CA 1
ATOM 1897 C C . ASP A 1 233 ? 3.719 -7.311 -0.629 1.00 89.31 233 ASP A C 1
ATOM 1899 O O . ASP A 1 233 ? 4.660 -7.236 -1.414 1.00 89.31 233 ASP A O 1
ATOM 1903 N N . GLU A 1 234 ? 2.800 -8.278 -0.727 1.00 91.38 234 GLU A N 1
ATOM 1904 C CA . GLU A 1 234 ? 2.780 -9.294 -1.793 1.00 91.38 234 GLU A CA 1
ATOM 1905 C C . GLU A 1 234 ? 2.501 -8.720 -3.187 1.00 91.38 234 GLU A C 1
ATOM 1907 O O . GLU A 1 234 ? 2.931 -9.305 -4.172 1.00 91.38 234 GLU A O 1
ATOM 1912 N N . LYS A 1 235 ? 1.778 -7.598 -3.294 1.00 87.06 235 LYS A N 1
ATOM 1913 C CA . LYS A 1 235 ? 1.502 -6.933 -4.582 1.00 87.06 235 LYS A CA 1
ATOM 1914 C C . LYS A 1 235 ? 2.635 -6.020 -5.037 1.00 87.06 235 LYS A C 1
ATOM 1916 O O . LYS A 1 235 ? 2.728 -5.724 -6.224 1.00 87.06 235 LYS A O 1
ATOM 1921 N N . VAL A 1 236 ? 3.408 -5.505 -4.084 1.00 87.56 236 VAL A N 1
ATOM 1922 C CA . VAL A 1 236 ? 4.522 -4.582 -4.327 1.00 87.56 236 VAL A CA 1
ATOM 1923 C C . VAL A 1 236 ? 5.823 -5.335 -4.634 1.00 87.56 236 VAL A C 1
ATOM 1925 O O . VAL A 1 236 ? 6.691 -4.780 -5.307 1.00 87.56 236 VAL A O 1
ATOM 1928 N N . ARG A 1 237 ? 5.965 -6.576 -4.150 1.00 75.31 237 ARG A N 1
ATOM 1929 C CA . ARG A 1 237 ? 7.082 -7.482 -4.468 1.00 75.31 237 ARG A CA 1
ATOM 1930 C C . ARG A 1 237 ? 6.919 -8.162 -5.822 1.00 75.31 237 ARG A C 1
ATOM 1932 O O . ARG A 1 237 ? 7.970 -8.362 -6.468 1.00 75.31 237 ARG A O 1
#

Mean predicted aligned error: 17.44 Å

Secondary structure (DSSP, 8-state):
------------------------------TT----STT--HHHHHHHHHHHHHHHS--STTHHHHHHHHHHHHHHHHHHHHHHHHHHHHHHHHHHHHHHHHHHHHHHHHHHHHHHHHHHHHHHHHHHHHHHHHHHHHHHHHHHHHHHHHHHHHHHH-PPPPP---HHHHHHHHHHHHHHHTT-HHHHHHHHHHHHHHHHHHHHHHHHHHHHHHHHHHHHHHHHHHHHHHHHHHHH-

Organism: Guillardia theta (NCBI:txid55529)

Sequence (237 aa):
RGGKEGRETGVIQQGATGSRTMEKKHLTYSRRTIRPDGGRDPSVRVIRKEAHASSVKGFETEGSREAVRFYMNAEKKALEATEREKKMMEILRADEKSRQESETKMLNRSLGIKMQEFEEEWLHKRKEMETHCASLLEAVNEKAEAQRHHFEEHVAAERIPPVKFSPLIRDMIKQGKKLAQAEMYNDVLLLHKRVEAGKMQEEESWKKSILDKQEVRRKQLEQKIAQEKRNVDEKVR

Radius of gyration: 55.77 Å; Cα contacts (8 Å, |Δi|>4): 57; chains: 1; bounding box: 99×29×164 Å

pLDDT: mean 78.75, std 21.13, range [32.22, 96.69]

Solvent-accessible surface area (backbone atoms only — not comparable to full-atom values): 13912 Å² total; per-residue (Å²): 136,88,77,89,85,83,87,80,84,80,73,81,78,74,81,76,77,71,81,70,75,78,74,80,72,76,82,73,83,68,82,79,84,79,72,87,79,87,83,66,61,70,70,54,54,53,49,53,52,50,38,54,54,52,67,74,65,59,88,64,86,64,49,59,58,53,38,50,51,42,49,52,51,41,50,52,52,47,51,54,50,53,52,52,49,50,52,51,53,50,51,54,51,53,51,51,50,52,52,53,53,52,51,52,52,52,50,53,51,54,50,50,52,54,51,49,53,49,52,51,53,49,52,49,51,50,50,53,51,52,51,50,47,50,51,54,54,48,54,52,50,52,52,45,51,52,54,50,51,55,50,53,52,51,56,71,65,54,71,84,74,84,80,81,76,52,71,68,54,55,48,52,54,52,49,36,53,52,32,51,76,68,68,38,57,72,60,28,54,55,49,48,55,52,45,52,54,50,49,53,51,52,47,52,53,50,52,48,56,51,50,54,51,52,50,52,53,50,52,53,50,52,52,51,45,51,50,55,49,50,60,48,54,66,72,68,105

Foldseek 3Di:
DDDDDDDDPPDDPDPPPPPPPPPPPPPPPDPPPPDPDDPDDPVLVVLVVVLVVLVVPDDDDPSVVVSVVSVVVSVVVRVVVVVVVVVVVVVVVVVVVVVVVVVVVVVVVVVVVVVVVVVVVVVVVVVVLVVVLVVLLVVLVVVLVVLLVVLVVVVVVPDQDDFDADPVLVVLVVVLVVCVVVVVVVVNVVSVVVSVVRVVVSVVVSVVVVVVVSVVVVVVSVVVSVVSSVVSVVVSD